Protein AF-A0A920TM00-F1 (afdb_monomer)

Sequence (214 aa):
MALDTSRYILFYPSVDPKIEGFYNYTTKDIPEIDAEVIHTWEFGWKGRLNKKMFGTLDIFKNHFSNFISRPTFISPIVVNNYILESDWDNDGIVNDVVDIADHNLFADQEDYDRSFDLWRDNIVGVTAMDTIKGSAPPIVVGYLNYGVVDVKGLDASITYFINRSLSFDLHYSYLNISDFLNPITNSKDPSMHPKIRVALKFNMNQVINPTPFH

Radius of gyration: 26.72 Å; Cα contacts (8 Å, |Δi|>4): 418; chains: 1; bounding box: 78×46×77 Å

Mean predicted aligned error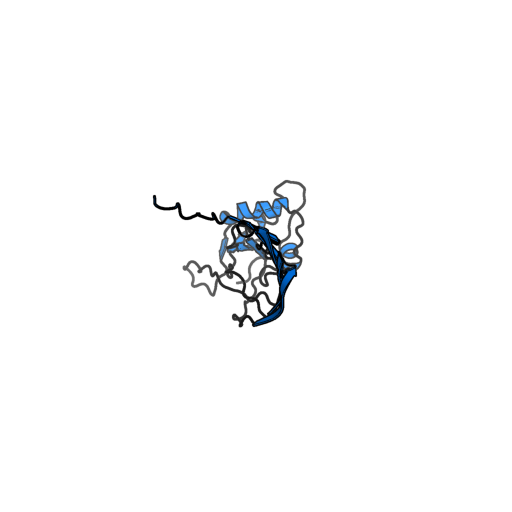: 10.16 Å

pLDDT: mean 83.06, std 12.62, range [44.72, 97.44]

Solvent-accessible surface area (backbone atoms only — not comparable to full-atom values): 12508 Å² total; per-residue (Å²): 132,84,79,59,65,93,53,33,30,31,36,29,56,48,76,48,93,91,46,77,56,46,53,31,72,75,90,75,91,76,77,81,87,66,78,64,43,77,50,76,49,75,51,75,48,75,48,70,80,50,100,48,30,38,36,39,42,38,40,39,40,38,41,29,44,32,35,69,49,69,67,36,52,72,37,33,36,29,25,47,35,67,50,44,52,38,56,77,87,71,85,82,56,51,35,49,61,62,45,34,34,77,64,67,44,71,72,36,63,70,37,51,61,51,21,70,76,46,49,80,87,37,61,77,49,64,66,36,78,92,72,60,91,92,58,86,64,67,82,44,71,42,70,45,62,52,33,67,43,47,40,37,39,39,41,36,36,40,39,40,47,81,48,102,42,32,38,38,37,41,39,42,37,40,46,49,67,56,86,45,46,38,83,88,46,59,40,74,62,78,80,86,66,73,47,65,48,77,49,79,48,77,49,77,54,82,85,81,74,82,77,82,86,128

Foldseek 3Di:
DQDPLVWKWWWWAWPDPVGGTFIARDADDADDQDDKDKDKDKDKDWAAPDPFKTKIKMKMKIKIFQDKDDKTWNKTFMFTCCLQQDDPPPPPWGADRCCCQVPVDGRDPVSNVRSSVPRVVGTPAIPAPDDDPPDRHDTDIDMHRQGIKMKIKMKMKMKGHPDPFKIKIKIKIAIDIDWTADPGRRDTDDDPDDRIDIDIDMGGHDDPDPDDDD

Structure (mmCIF, N/CA/C/O backbone):
data_AF-A0A920TM00-F1
#
_entry.id   AF-A0A920TM00-F1
#
loop_
_atom_site.group_PDB
_atom_site.id
_atom_site.type_symbol
_atom_site.label_atom_id
_atom_site.label_alt_id
_atom_site.label_comp_id
_atom_site.label_asym_id
_atom_site.label_entity_id
_atom_site.label_seq_id
_atom_site.pdbx_PDB_ins_code
_atom_site.Cartn_x
_atom_site.Cartn_y
_atom_site.Cartn_z
_atom_site.occupancy
_atom_site.B_iso_or_equiv
_atom_site.auth_seq_id
_atom_site.auth_comp_id
_atom_site.auth_asym_id
_atom_site.auth_atom_id
_atom_site.pdbx_PDB_model_num
ATOM 1 N N . MET A 1 1 ? 7.141 -6.620 -31.469 1.00 46.44 1 MET A N 1
ATOM 2 C CA . MET A 1 1 ? 8.554 -6.205 -31.628 1.00 46.44 1 MET A CA 1
ATOM 3 C C . MET A 1 1 ? 9.170 -6.245 -30.242 1.00 46.44 1 MET A C 1
ATOM 5 O O . MET A 1 1 ? 8.528 -5.739 -29.334 1.00 46.44 1 MET A O 1
ATOM 9 N N . ALA A 1 2 ? 10.307 -6.918 -30.053 1.00 60.97 2 ALA A N 1
ATOM 10 C CA . ALA A 1 2 ? 10.964 -6.947 -28.746 1.00 60.97 2 ALA A CA 1
ATOM 11 C C . ALA A 1 2 ? 11.465 -5.536 -28.392 1.00 60.97 2 ALA A C 1
ATOM 13 O O . ALA A 1 2 ? 11.968 -4.835 -29.274 1.00 60.97 2 ALA A O 1
ATOM 14 N N . LEU A 1 3 ? 11.271 -5.117 -27.140 1.00 73.12 3 LEU A N 1
ATOM 15 C CA . LEU A 1 3 ? 11.820 -3.868 -26.619 1.00 73.12 3 LEU A CA 1
ATOM 16 C C . LEU A 1 3 ? 13.350 -3.977 -26.591 1.00 73.12 3 LEU A C 1
ATOM 18 O O . LEU A 1 3 ? 13.887 -4.985 -26.140 1.00 73.12 3 LEU A O 1
ATOM 22 N N . ASP A 1 4 ? 14.042 -2.954 -27.085 1.00 80.62 4 ASP A N 1
ATOM 23 C CA . ASP A 1 4 ? 15.498 -2.867 -26.980 1.00 80.62 4 ASP A CA 1
ATOM 24 C C . ASP A 1 4 ? 15.874 -2.331 -25.595 1.00 80.62 4 ASP A C 1
ATOM 26 O O . ASP A 1 4 ? 15.935 -1.118 -25.382 1.00 80.62 4 ASP A O 1
ATOM 30 N N . THR A 1 5 ? 16.097 -3.248 -24.653 1.00 76.88 5 THR A N 1
ATOM 31 C CA . THR A 1 5 ? 16.386 -2.932 -23.247 1.00 76.88 5 THR A CA 1
ATOM 32 C C . THR A 1 5 ? 17.731 -2.240 -23.038 1.00 76.88 5 THR A C 1
ATOM 34 O O . THR A 1 5 ? 17.966 -1.713 -21.963 1.00 76.88 5 THR A O 1
ATOM 37 N N . SER A 1 6 ? 18.594 -2.167 -24.062 1.00 82.38 6 SER A N 1
ATOM 38 C CA . SER A 1 6 ? 19.837 -1.382 -23.999 1.00 82.38 6 SER A CA 1
ATOM 39 C C . SER A 1 6 ? 19.618 0.131 -24.113 1.00 82.38 6 SER A C 1
ATOM 41 O O . SER A 1 6 ? 20.546 0.909 -23.903 1.00 82.38 6 SER A O 1
ATOM 43 N N . ARG A 1 7 ? 18.408 0.551 -24.507 1.00 85.44 7 ARG A N 1
ATOM 44 C CA . ARG A 1 7 ? 18.048 1.961 -24.730 1.00 85.44 7 ARG A CA 1
ATOM 45 C C . ARG A 1 7 ? 16.726 2.363 -24.096 1.00 85.44 7 ARG A C 1
ATOM 47 O O . ARG A 1 7 ? 16.480 3.552 -23.905 1.00 85.44 7 ARG A O 1
ATOM 54 N N . TYR A 1 8 ? 15.841 1.404 -23.843 1.00 90.50 8 TYR A N 1
ATOM 55 C CA . TYR A 1 8 ? 14.476 1.684 -23.432 1.00 90.50 8 TYR A CA 1
ATOM 56 C C . TYR A 1 8 ? 14.030 0.786 -22.290 1.00 90.50 8 TYR A C 1
ATOM 58 O O . TYR A 1 8 ? 14.273 -0.418 -22.298 1.00 90.50 8 TYR A O 1
ATOM 66 N N . ILE A 1 9 ? 13.283 1.379 -21.369 1.00 91.94 9 ILE A N 1
ATOM 67 C CA . ILE A 1 9 ? 12.632 0.700 -20.252 1.00 91.94 9 ILE A CA 1
ATOM 68 C C . ILE A 1 9 ? 11.136 1.017 -20.257 1.00 91.94 9 ILE A C 1
ATOM 70 O O . ILE A 1 9 ? 10.648 1.870 -21.007 1.00 91.94 9 ILE A O 1
ATOM 74 N N . LEU A 1 10 ? 10.393 0.286 -19.440 1.00 90.94 10 LEU A N 1
ATOM 75 C CA . LEU A 1 10 ? 8.955 0.407 -19.275 1.00 90.94 10 LEU A CA 1
ATOM 76 C C . LEU A 1 10 ? 8.661 1.152 -17.981 1.00 90.94 10 LEU A C 1
ATOM 78 O O . LEU A 1 10 ? 9.133 0.766 -16.918 1.00 90.94 10 LEU A O 1
ATOM 82 N N . PHE A 1 11 ? 7.839 2.185 -18.071 1.00 90.56 11 PHE A N 1
ATOM 83 C CA . PHE A 1 11 ? 7.347 2.945 -16.937 1.00 90.56 11 PHE A CA 1
ATOM 84 C C . PHE A 1 11 ? 5.839 2.736 -16.785 1.00 90.56 11 PHE A C 1
ATOM 86 O O . PHE A 1 11 ? 5.061 2.977 -17.711 1.00 90.56 11 PHE A O 1
ATOM 93 N N . TYR A 1 12 ? 5.428 2.286 -15.606 1.00 89.12 12 TYR A N 1
ATOM 94 C CA . TYR A 1 12 ? 4.038 2.160 -15.193 1.00 89.12 12 TYR A CA 1
ATOM 95 C C . TYR A 1 12 ? 3.718 3.332 -14.264 1.00 89.12 12 TYR A C 1
ATOM 97 O O . TYR A 1 12 ? 4.055 3.261 -13.078 1.00 89.12 12 TYR A O 1
ATOM 105 N N . PRO A 1 13 ? 3.097 4.416 -14.764 1.00 88.00 13 PRO A N 1
ATOM 106 C CA . PRO A 1 13 ? 2.666 5.494 -13.889 1.00 88.00 13 PRO A CA 1
ATOM 107 C C . PRO A 1 13 ? 1.645 4.966 -12.882 1.00 88.00 13 PRO A C 1
ATOM 109 O O . PRO A 1 13 ? 0.933 3.991 -13.125 1.00 88.00 13 PRO A O 1
ATOM 112 N N . SER A 1 14 ? 1.565 5.620 -11.734 1.00 84.38 14 SER A N 1
ATOM 113 C CA . SER A 1 14 ? 0.557 5.307 -10.730 1.00 84.38 14 SER A CA 1
ATOM 114 C C . SER A 1 14 ? -0.710 6.137 -10.944 1.00 84.38 14 SER A C 1
ATOM 116 O O . SER A 1 14 ? -0.659 7.283 -11.390 1.00 84.38 14 SER A O 1
ATOM 118 N N . VAL A 1 15 ? -1.869 5.583 -10.578 1.00 80.06 15 VAL A N 1
ATOM 119 C CA . VAL A 1 15 ? -3.099 6.382 -10.400 1.00 80.06 15 VAL A CA 1
ATOM 120 C C . VAL A 1 15 ? -3.219 6.959 -8.984 1.00 80.06 15 VAL A C 1
ATOM 122 O O . VAL A 1 15 ? -4.066 7.815 -8.732 1.00 80.06 15 VAL A O 1
ATOM 125 N N . ASP A 1 16 ? -2.427 6.448 -8.040 1.00 78.31 16 ASP A N 1
ATOM 126 C CA . ASP A 1 16 ? -2.363 6.932 -6.665 1.00 78.31 16 ASP A CA 1
ATOM 127 C C . ASP A 1 16 ? -1.366 8.095 -6.596 1.00 78.31 16 ASP A C 1
ATOM 129 O O . ASP A 1 16 ? -0.189 7.863 -6.857 1.00 78.31 16 ASP A O 1
ATOM 133 N N . PRO A 1 17 ? -1.780 9.315 -6.208 1.00 75.94 17 PRO A N 1
ATOM 134 C CA . PRO A 1 17 ? -0.903 10.485 -6.181 1.00 75.94 17 PRO A CA 1
ATOM 135 C C . PRO A 1 17 ? 0.243 10.394 -5.162 1.00 75.94 17 PRO A C 1
ATOM 137 O O . PRO A 1 17 ? 1.094 11.277 -5.140 1.00 75.94 17 PRO A O 1
ATOM 140 N N . LYS A 1 18 ? 0.253 9.391 -4.274 1.00 76.19 18 LYS A N 1
ATOM 141 C CA . LYS A 1 18 ? 1.348 9.171 -3.316 1.00 76.19 18 LYS A CA 1
ATOM 142 C C . LYS A 1 18 ? 2.484 8.308 -3.857 1.00 76.19 18 LYS A C 1
ATOM 144 O O . LYS A 1 18 ? 3.501 8.177 -3.188 1.00 76.19 18 LYS A O 1
ATOM 149 N N . ILE A 1 19 ? 2.273 7.665 -4.996 1.00 79.25 19 ILE A N 1
ATOM 150 C CA . ILE A 1 19 ? 3.236 6.782 -5.644 1.00 79.25 19 ILE A CA 1
ATOM 151 C C . ILE A 1 19 ? 3.437 7.370 -7.030 1.00 79.25 19 ILE A C 1
ATOM 153 O O . ILE A 1 19 ? 2.454 7.648 -7.701 1.00 79.25 19 ILE A O 1
ATOM 157 N N . GLU A 1 20 ? 4.666 7.572 -7.481 1.00 85.06 20 GLU A N 1
ATOM 158 C CA . GLU A 1 20 ? 4.875 8.193 -8.797 1.00 85.06 20 GLU A CA 1
ATOM 159 C C . GLU A 1 20 ? 4.715 7.173 -9.932 1.00 85.06 20 GLU A C 1
ATOM 161 O O . GLU A 1 20 ? 4.041 7.418 -10.937 1.00 85.06 20 GLU A O 1
ATOM 166 N N . GLY A 1 21 ? 5.237 5.968 -9.724 1.00 87.75 21 GLY A N 1
ATOM 167 C CA . GLY A 1 21 ? 5.111 4.851 -10.643 1.00 87.75 21 GLY A CA 1
ATOM 168 C C . GLY A 1 21 ? 6.165 3.792 -10.366 1.00 87.75 21 GLY A C 1
ATOM 169 O O . GLY A 1 21 ? 6.821 3.806 -9.324 1.00 87.75 21 GLY A O 1
ATOM 170 N N . PHE A 1 22 ? 6.318 2.870 -11.308 1.00 89.38 22 PHE A N 1
ATOM 171 C CA . PHE A 1 22 ? 7.278 1.775 -11.216 1.00 89.38 22 PHE A CA 1
ATOM 172 C C . PHE A 1 22 ? 7.922 1.494 -12.568 1.00 89.38 22 PHE A C 1
ATOM 174 O O . PHE A 1 22 ? 7.287 1.667 -13.611 1.00 89.38 22 PHE A O 1
ATOM 181 N N . TYR A 1 23 ? 9.156 0.997 -12.542 1.00 90.50 23 TYR A N 1
ATOM 182 C CA . TYR A 1 23 ? 9.879 0.594 -13.741 1.00 90.50 23 TYR A CA 1
ATOM 183 C C . TYR A 1 23 ? 9.859 -0.920 -13.945 1.00 90.50 23 TYR A C 1
ATOM 185 O O . TYR A 1 23 ? 9.753 -1.701 -13.003 1.00 90.50 23 TYR A O 1
ATOM 193 N N . ASN A 1 24 ? 9.947 -1.330 -15.204 1.00 89.38 24 ASN A N 1
ATOM 194 C CA . ASN A 1 24 ? 10.173 -2.706 -15.622 1.00 89.38 24 ASN A CA 1
ATOM 195 C C . ASN A 1 24 ? 10.956 -2.698 -16.946 1.00 89.38 24 ASN A C 1
ATOM 197 O O . ASN A 1 24 ? 11.086 -1.666 -17.600 1.00 89.38 24 ASN A O 1
ATOM 201 N N . TYR A 1 25 ? 11.440 -3.850 -17.382 1.00 88.31 25 TYR A N 1
ATOM 202 C CA . TYR A 1 25 ? 12.114 -4.025 -18.669 1.00 88.31 25 TYR A CA 1
ATOM 203 C C . TYR A 1 25 ? 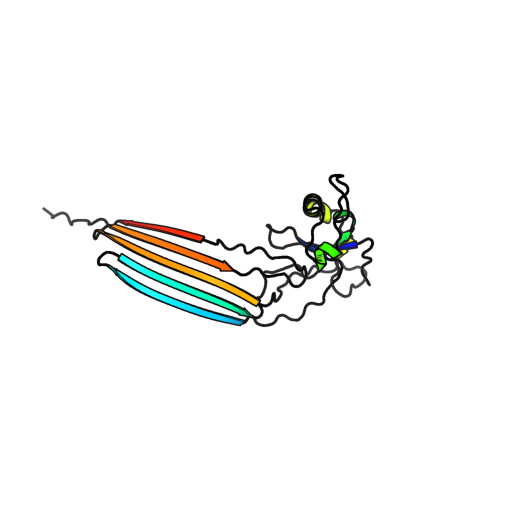11.429 -5.084 -19.548 1.00 88.31 25 TYR A C 1
ATOM 205 O O . TYR A 1 25 ? 11.726 -5.196 -20.738 1.00 88.31 25 TYR A O 1
ATOM 213 N N . THR A 1 26 ? 10.455 -5.820 -18.998 1.00 85.00 26 THR A N 1
ATOM 214 C CA . THR A 1 26 ? 9.627 -6.782 -19.737 1.00 85.00 26 THR A CA 1
ATOM 215 C C . THR A 1 26 ? 8.135 -6.522 -19.551 1.00 85.00 26 THR A C 1
ATOM 217 O O . THR A 1 26 ? 7.682 -5.969 -18.548 1.00 85.00 26 THR A O 1
ATOM 220 N N . THR A 1 27 ? 7.352 -6.918 -20.554 1.00 79.19 27 THR A N 1
ATOM 221 C CA . THR A 1 27 ? 5.889 -6.960 -20.451 1.00 79.19 27 THR A CA 1
ATOM 222 C C . THR A 1 27 ? 5.462 -8.359 -20.023 1.00 79.19 27 THR A C 1
ATOM 224 O O . THR A 1 27 ? 6.053 -9.352 -20.450 1.00 79.19 27 THR A O 1
ATOM 227 N N . LYS A 1 28 ? 4.443 -8.437 -19.167 1.00 75.06 28 LYS A N 1
ATOM 228 C CA . LYS A 1 28 ? 3.818 -9.694 -18.750 1.00 75.06 28 LYS A CA 1
ATOM 229 C C . LYS A 1 28 ? 2.374 -9.694 -19.227 1.00 75.06 28 LYS A C 1
ATOM 231 O O . LYS A 1 28 ? 1.664 -8.714 -19.011 1.00 75.06 28 LYS A O 1
ATOM 236 N N . ASP A 1 29 ? 1.952 -10.792 -19.844 1.00 74.25 29 ASP A N 1
ATOM 237 C CA . ASP A 1 29 ? 0.542 -10.995 -20.156 1.00 74.25 29 ASP A CA 1
ATOM 238 C C . ASP A 1 29 ? -0.240 -11.160 -18.856 1.00 74.25 29 ASP A C 1
ATOM 240 O O . ASP A 1 29 ? 0.135 -11.930 -17.966 1.00 74.25 29 ASP A O 1
ATOM 244 N N . ILE A 1 30 ? -1.323 -10.402 -18.747 1.00 73.50 30 ILE A N 1
ATOM 245 C CA . ILE A 1 30 ? -2.150 -10.367 -17.550 1.00 73.50 30 ILE A CA 1
ATOM 246 C C . ILE A 1 30 ? -3.309 -11.342 -17.753 1.00 73.50 30 ILE A C 1
ATOM 248 O O . ILE A 1 30 ? -3.997 -11.248 -18.775 1.00 73.50 30 ILE A O 1
ATOM 252 N N . PRO A 1 31 ? -3.538 -12.276 -16.815 1.00 77.75 31 PRO A N 1
ATOM 253 C CA . PRO A 1 31 ? -4.679 -13.174 -16.891 1.00 77.75 31 PRO A CA 1
ATOM 254 C C . PRO A 1 31 ? -6.003 -12.411 -16.749 1.00 77.75 31 PRO A C 1
ATOM 256 O O . PRO A 1 31 ? -6.048 -11.266 -16.296 1.00 77.75 31 PRO A O 1
ATOM 259 N N . GLU A 1 32 ? -7.101 -13.065 -17.124 1.00 79.94 32 GLU A N 1
ATOM 260 C CA . GLU A 1 32 ? -8.445 -12.536 -16.887 1.00 79.94 32 GLU A CA 1
ATOM 261 C C . GLU A 1 32 ? -8.704 -12.319 -15.388 1.00 79.94 32 GLU A C 1
ATOM 263 O O . GLU A 1 32 ? -8.139 -13.009 -14.537 1.00 79.94 32 GLU A O 1
ATOM 268 N N . ILE A 1 33 ? -9.573 -11.353 -15.075 1.00 82.75 33 ILE A N 1
ATOM 269 C CA . ILE A 1 33 ? -9.945 -11.053 -13.692 1.00 82.75 33 ILE A CA 1
ATOM 270 C C . ILE A 1 33 ? -10.792 -12.184 -13.133 1.00 82.75 33 ILE A C 1
ATOM 272 O O . ILE A 1 33 ? -11.851 -12.505 -13.673 1.00 82.75 33 ILE A O 1
ATOM 276 N N . ASP A 1 34 ? -10.338 -12.728 -12.014 1.00 85.25 34 ASP A N 1
ATOM 277 C CA . ASP A 1 34 ? -11.063 -13.735 -11.256 1.00 85.25 34 ASP A CA 1
ATOM 278 C C . ASP A 1 34 ? -11.796 -13.102 -10.064 1.00 85.25 34 ASP A C 1
ATOM 280 O O . ASP A 1 34 ? -11.487 -11.987 -9.623 1.00 85.25 34 ASP A O 1
ATOM 284 N N . ALA A 1 35 ? -12.793 -13.813 -9.542 1.00 85.56 35 ALA A N 1
ATOM 285 C CA . ALA A 1 35 ? -13.603 -13.349 -8.429 1.00 85.56 35 ALA A CA 1
ATOM 286 C C . ALA A 1 35 ? -12.787 -13.269 -7.128 1.00 85.56 35 ALA A C 1
ATOM 288 O O . ALA A 1 35 ? -12.111 -14.221 -6.734 1.00 85.56 35 ALA A O 1
ATOM 289 N N . GLU A 1 36 ? -12.914 -12.144 -6.422 1.00 88.44 36 GLU A N 1
ATOM 290 C CA . GLU A 1 36 ? -12.403 -11.997 -5.060 1.00 88.44 36 GLU A CA 1
ATOM 291 C C . GLU A 1 36 ? -13.251 -12.828 -4.085 1.00 88.44 36 GLU A C 1
ATOM 293 O O . GLU A 1 36 ? -14.478 -12.701 -4.037 1.00 88.44 36 GLU A O 1
ATOM 298 N N . VAL A 1 37 ? -12.598 -13.666 -3.280 1.00 88.12 37 VAL A N 1
ATOM 299 C CA . VAL A 1 37 ? -13.240 -14.492 -2.250 1.00 88.12 37 VAL A CA 1
ATOM 300 C C . VAL A 1 37 ? -12.706 -14.104 -0.879 1.00 88.12 37 VAL A C 1
ATOM 302 O O . VAL A 1 37 ? -11.500 -14.080 -0.658 1.00 88.12 37 VAL A O 1
ATOM 305 N N . ILE A 1 38 ? -13.601 -13.849 0.075 1.00 91.50 38 ILE A N 1
ATOM 306 C CA . ILE A 1 38 ? -13.232 -13.394 1.420 1.00 91.50 38 ILE A CA 1
ATOM 307 C C . ILE A 1 38 ? -13.678 -14.423 2.454 1.00 91.50 38 ILE A C 1
ATOM 309 O O . ILE A 1 38 ? -14.855 -14.769 2.540 1.00 91.50 38 ILE A O 1
ATOM 313 N N . HIS A 1 39 ? -12.738 -14.871 3.283 1.00 92.62 39 HIS A N 1
ATOM 314 C CA . HIS A 1 39 ? -13.016 -15.679 4.464 1.00 92.62 39 HIS A CA 1
ATOM 315 C C . HIS A 1 39 ? -12.855 -14.827 5.722 1.00 92.62 39 HIS A C 1
ATOM 317 O O . HIS A 1 39 ? -11.744 -14.428 6.076 1.00 92.62 39 HIS A O 1
ATOM 323 N N . THR A 1 40 ? -13.962 -14.576 6.415 1.00 93.62 40 THR A N 1
ATOM 324 C CA . THR A 1 40 ? -13.998 -13.726 7.609 1.00 93.62 40 THR A CA 1
ATOM 325 C C . THR A 1 40 ? -14.209 -14.546 8.871 1.00 93.62 40 THR A C 1
ATOM 327 O O . THR A 1 40 ? -15.124 -15.362 8.960 1.00 93.62 40 THR A O 1
ATOM 330 N N . TRP A 1 41 ? -13.376 -14.276 9.869 1.00 95.31 41 TRP A N 1
ATOM 331 C CA . TRP A 1 41 ? -13.580 -14.672 11.254 1.00 95.31 41 TRP A CA 1
ATOM 332 C C . TRP A 1 41 ? -13.776 -13.423 12.094 1.00 95.31 41 TRP A C 1
ATOM 334 O O . TRP A 1 41 ? -12.922 -12.540 12.085 1.00 95.31 41 TRP A O 1
ATOM 344 N N . GLU A 1 42 ? -14.865 -13.373 12.849 1.00 94.69 42 GLU A N 1
ATOM 345 C CA . GLU A 1 42 ? -15.160 -12.277 13.764 1.00 94.69 42 GLU A CA 1
ATOM 346 C C . GLU A 1 42 ? -15.608 -12.835 15.111 1.00 94.69 42 GLU A C 1
ATOM 348 O O . GLU A 1 42 ? -16.370 -13.801 15.191 1.00 94.69 42 GLU A O 1
ATOM 353 N N . PHE A 1 43 ? -15.110 -12.222 16.177 1.00 96.44 43 PHE A N 1
ATOM 354 C CA . PHE A 1 43 ? -15.534 -12.490 17.536 1.00 96.44 43 PHE A CA 1
ATOM 355 C C . PHE A 1 43 ? -15.894 -11.176 18.218 1.00 96.44 43 PHE A C 1
ATOM 357 O O . PHE A 1 43 ? -15.037 -10.307 18.376 1.00 96.44 43 PHE A O 1
ATOM 364 N N . GLY A 1 44 ? -17.150 -11.074 18.647 1.00 96.62 44 GLY A N 1
ATOM 365 C CA . GLY A 1 44 ? -17.696 -9.888 19.289 1.00 96.62 44 GLY A CA 1
ATOM 366 C C . GLY A 1 44 ? -18.159 -10.147 20.716 1.00 96.62 44 GLY A C 1
ATOM 367 O O . GLY A 1 44 ? -18.783 -11.166 21.026 1.00 96.62 44 GLY A O 1
ATOM 368 N N . TRP A 1 45 ? -17.892 -9.188 21.595 1.00 96.69 45 TRP A N 1
ATOM 369 C CA . TRP A 1 45 ? -18.434 -9.113 22.942 1.00 96.69 45 TRP A CA 1
ATOM 370 C C . TRP A 1 45 ? -19.127 -7.773 23.156 1.00 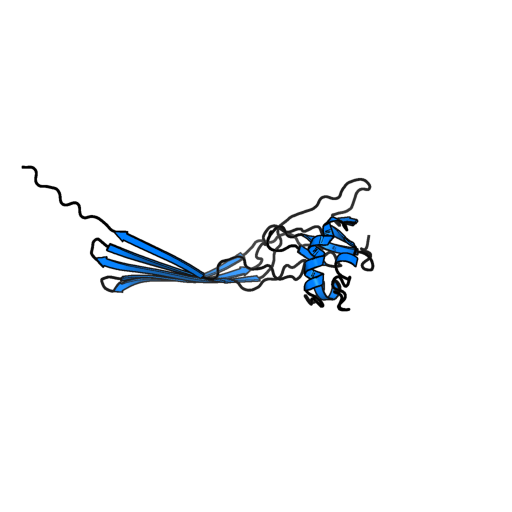96.69 45 TRP A C 1
ATOM 372 O O . TRP A 1 45 ? -18.614 -6.714 22.804 1.00 96.69 45 TRP A O 1
ATOM 382 N N . LYS A 1 46 ? -20.287 -7.811 23.812 1.00 97.44 46 LYS A N 1
ATOM 383 C CA . LYS A 1 46 ? -21.054 -6.623 24.178 1.00 97.44 46 LYS A CA 1
ATOM 384 C C . LYS A 1 46 ? -21.680 -6.813 25.546 1.00 97.44 46 LYS A C 1
ATOM 386 O O . LYS A 1 46 ? -22.388 -7.793 25.780 1.00 97.44 46 LYS A O 1
ATOM 391 N N . GLY A 1 47 ? -21.483 -5.853 26.443 1.00 95.31 47 GLY A N 1
ATOM 392 C CA . GLY A 1 47 ? -22.049 -5.976 27.775 1.00 95.31 47 GLY A CA 1
ATOM 393 C C . GLY A 1 47 ? -21.795 -4.807 28.709 1.00 95.31 47 GLY A C 1
ATOM 394 O O . GLY A 1 47 ? -21.058 -3.862 28.433 1.00 95.31 47 GLY A O 1
ATOM 395 N N . ARG A 1 48 ? -22.438 -4.894 29.875 1.00 95.00 48 ARG A N 1
ATOM 396 C CA . ARG A 1 48 ? -22.157 -3.997 30.995 1.00 95.00 48 ARG A CA 1
ATOM 397 C C . ARG A 1 48 ? -20.874 -4.449 31.676 1.00 95.00 48 ARG A C 1
ATOM 399 O O . ARG A 1 48 ? -20.807 -5.572 32.162 1.00 95.00 48 ARG A O 1
ATOM 406 N N . LEU A 1 49 ? -19.905 -3.547 31.764 1.00 91.19 49 LEU A N 1
ATOM 407 C CA . LEU A 1 49 ? -18.682 -3.749 32.543 1.00 91.19 49 LEU A CA 1
ATOM 408 C C . LEU A 1 49 ? -18.952 -3.500 34.034 1.00 91.19 49 LEU A C 1
ATOM 410 O O . LEU A 1 49 ? -18.407 -4.179 34.897 1.00 91.19 49 LEU A O 1
ATOM 414 N N . ASN A 1 50 ? -19.823 -2.530 34.347 1.00 91.75 50 ASN A N 1
ATOM 415 C CA . ASN A 1 50 ? -20.330 -2.277 35.697 1.00 91.75 50 ASN A CA 1
ATOM 416 C C . ASN A 1 50 ? -21.656 -1.481 35.658 1.00 91.75 50 ASN A C 1
ATOM 418 O O . ASN A 1 50 ? -22.300 -1.335 34.616 1.00 91.75 50 ASN A O 1
ATOM 422 N N . LYS A 1 51 ? -22.105 -0.949 36.807 1.00 91.62 51 LYS A N 1
ATOM 423 C CA . LYS A 1 51 ? -23.363 -0.182 36.898 1.00 91.62 51 LYS A CA 1
ATOM 424 C C . LYS A 1 51 ? -23.371 1.085 36.030 1.00 91.62 51 LYS A C 1
ATOM 426 O O . LYS A 1 51 ? -24.450 1.474 35.590 1.00 91.62 51 LYS A O 1
ATOM 431 N N . LYS A 1 52 ? -22.205 1.685 35.786 1.00 92.75 52 LYS A N 1
ATOM 432 C CA . LYS A 1 52 ? -22.002 2.947 35.062 1.00 92.75 52 LYS A CA 1
ATOM 433 C C . LYS A 1 52 ? -21.271 2.777 33.725 1.00 92.75 52 LYS A C 1
ATOM 435 O O . LYS A 1 52 ? -21.047 3.772 33.052 1.00 92.75 52 LYS A O 1
ATOM 440 N N . MET A 1 53 ? -20.897 1.557 33.341 1.00 94.06 53 MET A N 1
ATOM 441 C CA . MET A 1 53 ? -20.086 1.298 32.153 1.00 94.06 53 MET A CA 1
ATOM 442 C C . MET A 1 53 ? -20.695 0.228 31.272 1.00 94.06 53 MET A C 1
ATOM 444 O O . MET A 1 53 ? -21.055 -0.856 31.740 1.00 94.06 53 MET A O 1
ATOM 448 N N . PHE A 1 54 ? -20.733 0.533 29.987 1.00 95.94 54 PHE A N 1
ATOM 449 C CA . PHE A 1 54 ? -21.089 -0.382 28.921 1.00 95.94 54 PHE A CA 1
ATOM 450 C C . PHE A 1 54 ? -19.948 -0.413 27.913 1.00 95.94 54 PHE A C 1
ATOM 452 O O . PHE A 1 54 ? -19.318 0.617 27.692 1.00 95.94 54 PHE A O 1
ATOM 459 N N . GLY A 1 55 ? -19.668 -1.567 27.324 1.00 96.50 55 GLY A N 1
ATOM 460 C CA . GLY A 1 55 ? -18.643 -1.651 26.300 1.00 96.50 55 GLY A CA 1
ATOM 461 C C . GLY A 1 55 ? -18.926 -2.704 25.249 1.00 96.50 55 GLY A C 1
ATOM 462 O O . GLY A 1 55 ? -19.761 -3.597 25.439 1.00 96.50 55 GLY A O 1
ATOM 463 N N . THR A 1 56 ? -18.204 -2.565 24.147 1.00 97.44 56 THR A N 1
ATOM 464 C CA . THR A 1 56 ? -18.107 -3.551 23.077 1.00 97.44 56 THR A CA 1
ATOM 465 C C . THR A 1 56 ? -16.645 -3.817 22.761 1.00 97.44 56 THR A C 1
ATOM 467 O O . THR A 1 56 ? -15.794 -2.946 22.954 1.00 97.44 56 THR A O 1
ATOM 470 N N . LEU A 1 57 ? -16.365 -5.028 22.303 1.00 96.75 57 LEU A N 1
ATOM 471 C CA . LEU A 1 57 ? -15.074 -5.429 21.774 1.00 96.75 57 LEU A CA 1
ATOM 472 C C . LEU A 1 57 ? -15.322 -6.414 20.640 1.00 96.75 57 LEU A C 1
ATOM 474 O O . LEU A 1 57 ? -15.842 -7.496 20.890 1.00 96.75 57 LEU A O 1
ATOM 478 N N . ASP A 1 58 ? -14.891 -6.059 19.444 1.00 97.06 58 ASP A N 1
ATOM 479 C CA . ASP A 1 58 ? -14.991 -6.865 18.240 1.00 97.06 58 ASP A CA 1
ATOM 480 C C . ASP A 1 58 ? -13.578 -7.079 17.689 1.00 97.06 58 ASP A C 1
ATOM 482 O O . ASP A 1 58 ? -12.788 -6.144 17.549 1.00 97.06 58 ASP A O 1
ATOM 486 N N . ILE A 1 59 ? -13.215 -8.329 17.426 1.00 95.44 59 ILE A N 1
ATOM 487 C CA . ILE A 1 59 ? -11.923 -8.708 16.851 1.00 95.44 59 ILE A CA 1
ATOM 488 C C . ILE A 1 59 ? -12.212 -9.478 15.577 1.00 95.44 59 ILE A C 1
ATOM 490 O O . ILE A 1 59 ? -12.978 -10.440 15.600 1.00 95.44 59 ILE A O 1
ATOM 494 N N . PHE A 1 60 ? -11.570 -9.089 14.480 1.00 93.44 60 PHE A N 1
ATOM 495 C CA . PHE A 1 60 ? -11.807 -9.709 13.184 1.00 93.44 60 PHE A CA 1
ATOM 496 C C . PHE A 1 60 ? -10.516 -10.017 12.428 1.00 93.44 60 PHE A C 1
ATOM 498 O O . PHE A 1 60 ? -9.498 -9.327 12.549 1.00 93.44 60 PHE A O 1
ATOM 505 N N . LYS A 1 61 ? -10.577 -11.074 11.619 1.00 92.44 61 LYS A N 1
ATOM 506 C CA . LYS A 1 61 ? -9.580 -11.445 10.620 1.00 92.44 61 LYS A CA 1
ATOM 507 C C . LYS A 1 61 ? -10.297 -11.784 9.316 1.00 92.44 61 LYS A C 1
ATOM 509 O O . LYS A 1 61 ? -11.104 -12.705 9.282 1.00 92.44 61 LYS A O 1
ATOM 514 N N . ASN A 1 62 ? -9.933 -11.092 8.247 1.00 90.75 62 ASN A N 1
ATOM 515 C CA . ASN A 1 62 ? -10.368 -11.361 6.886 1.00 90.75 62 ASN A CA 1
ATOM 516 C C . ASN A 1 62 ? -9.187 -11.909 6.091 1.00 90.75 62 ASN A C 1
ATOM 518 O O . ASN A 1 62 ? -8.104 -11.326 6.110 1.00 90.75 62 ASN A O 1
ATOM 522 N N . HIS A 1 63 ? -9.411 -13.016 5.400 1.00 90.62 63 HIS A N 1
ATOM 523 C CA . HIS A 1 63 ? -8.464 -13.619 4.480 1.00 90.62 63 HIS A CA 1
ATOM 524 C C . HIS A 1 63 ? -9.035 -13.535 3.068 1.00 90.62 63 HIS A C 1
ATOM 526 O O . HIS A 1 63 ? -10.032 -14.190 2.760 1.00 90.62 63 HIS A O 1
ATOM 532 N N . PHE A 1 64 ? -8.420 -12.703 2.238 1.00 88.06 64 PHE A N 1
ATOM 533 C CA . PHE A 1 64 ? -8.800 -12.498 0.850 1.00 88.06 64 PHE A CA 1
ATOM 534 C C . PHE A 1 64 ? -8.031 -13.483 -0.025 1.00 88.06 64 PHE A C 1
ATOM 536 O O . PHE A 1 64 ? -6.806 -13.561 0.046 1.00 88.06 64 PHE A O 1
ATOM 543 N N . SER A 1 65 ? -8.750 -14.220 -0.860 1.00 84.25 65 SER A N 1
ATOM 544 C CA . SER A 1 65 ? -8.220 -15.012 -1.962 1.00 84.25 65 SER A CA 1
ATOM 545 C C . SER A 1 65 ? -8.582 -14.276 -3.254 1.00 84.25 65 SER A C 1
ATOM 547 O O . SER A 1 65 ? -9.758 -14.020 -3.494 1.00 84.25 65 SER A O 1
ATOM 549 N N . ASN A 1 66 ? -7.581 -13.905 -4.057 1.00 83.56 66 ASN A N 1
ATOM 550 C CA . ASN A 1 66 ? -7.718 -13.089 -5.273 1.00 83.56 66 ASN A CA 1
ATOM 551 C C . ASN A 1 66 ? -8.197 -11.644 -5.040 1.00 83.56 66 ASN A C 1
ATOM 553 O O . ASN A 1 66 ? -9.054 -11.154 -5.772 1.00 83.56 66 ASN A O 1
ATOM 557 N N . PHE A 1 67 ? -7.595 -10.946 -4.070 1.00 83.00 67 PHE A N 1
ATOM 558 C CA . PHE A 1 67 ? -7.837 -9.519 -3.822 1.00 83.00 67 PHE A CA 1
ATOM 559 C C . PHE A 1 67 ? -7.716 -8.694 -5.109 1.00 83.00 67 PHE A C 1
ATOM 561 O O . PHE A 1 67 ? -6.685 -8.759 -5.783 1.00 83.00 67 PHE A O 1
ATOM 568 N N . ILE A 1 68 ? -8.752 -7.929 -5.444 1.00 84.75 68 ILE A N 1
ATOM 569 C CA . ILE A 1 68 ? -8.777 -7.063 -6.622 1.00 84.75 68 ILE A CA 1
ATOM 570 C C . ILE A 1 68 ? -8.199 -5.698 -6.240 1.00 84.75 68 ILE A C 1
ATOM 572 O O . ILE A 1 68 ? -8.636 -5.045 -5.293 1.00 84.75 68 ILE A O 1
ATOM 576 N N . SER A 1 69 ? -7.196 -5.259 -6.995 1.00 78.31 69 SER A N 1
ATOM 577 C CA . SER A 1 69 ? -6.477 -4.013 -6.759 1.00 78.31 69 SER A CA 1
ATOM 578 C C . SER A 1 69 ? -7.360 -2.781 -6.947 1.00 78.31 69 SER A C 1
ATOM 580 O O . SER A 1 69 ? -8.468 -2.833 -7.470 1.00 78.31 69 SER A O 1
ATOM 582 N N . ARG A 1 70 ? -6.829 -1.609 -6.598 1.00 77.62 70 ARG A N 1
ATOM 583 C CA . ARG A 1 70 ? -7.330 -0.350 -7.169 1.00 77.62 70 ARG A CA 1
ATOM 584 C C . ARG A 1 70 ? -7.029 -0.316 -8.679 1.00 77.62 70 ARG A C 1
ATOM 586 O O . ARG A 1 70 ? -6.181 -1.094 -9.127 1.00 77.62 70 ARG A O 1
ATOM 593 N N . PRO A 1 71 ? -7.685 0.554 -9.471 1.00 81.19 71 PRO A N 1
ATOM 594 C CA . PRO A 1 71 ? -7.300 0.739 -10.867 1.00 81.19 71 PRO A CA 1
ATOM 595 C C . PRO A 1 71 ? -5.792 0.997 -10.967 1.00 81.19 71 PRO A C 1
ATOM 597 O O . PRO A 1 71 ? -5.240 1.695 -10.127 1.00 81.19 71 PRO A O 1
ATOM 600 N N . THR A 1 72 ? -5.117 0.430 -11.953 1.00 80.88 72 THR A N 1
ATOM 601 C CA . THR A 1 72 ? -3.681 0.608 -12.177 1.00 80.88 72 THR A CA 1
ATOM 602 C C . THR A 1 72 ? -3.392 0.618 -13.670 1.00 80.88 72 THR A C 1
ATOM 604 O O . THR A 1 72 ? -4.194 0.127 -14.473 1.00 80.88 72 THR A O 1
ATOM 607 N N . PHE A 1 73 ? -2.274 1.220 -14.062 1.00 81.44 73 PHE A N 1
ATOM 608 C CA . PHE A 1 73 ? -1.855 1.218 -15.454 1.00 81.44 73 PHE A CA 1
ATOM 609 C C . PHE A 1 73 ? -1.431 -0.194 -15.847 1.00 81.44 73 PHE A C 1
ATOM 611 O O . PHE A 1 73 ? -0.518 -0.774 -15.268 1.00 81.44 73 PHE A O 1
ATOM 618 N N . ILE A 1 74 ? -2.128 -0.744 -16.836 1.00 81.75 74 ILE A N 1
ATOM 619 C CA . ILE A 1 74 ? -1.846 -2.067 -17.398 1.00 81.75 74 ILE A CA 1
ATOM 620 C C . ILE A 1 74 ? -0.866 -1.939 -18.563 1.00 81.75 74 ILE A C 1
ATOM 622 O O . ILE A 1 74 ? 0.010 -2.779 -18.746 1.00 81.75 74 ILE A O 1
ATOM 626 N N . SER A 1 75 ? -1.007 -0.877 -19.356 1.00 83.50 75 SER A N 1
ATOM 627 C CA . SER A 1 75 ? -0.111 -0.597 -20.474 1.00 83.50 75 SER A CA 1
ATOM 628 C C . SER A 1 75 ? 1.039 0.302 -20.021 1.00 83.50 75 SER A C 1
ATOM 630 O O . SER A 1 75 ? 0.769 1.439 -19.623 1.00 83.50 75 SER A O 1
ATOM 632 N N . PRO A 1 76 ? 2.302 -0.147 -20.108 1.00 86.75 76 PRO A N 1
ATOM 633 C CA . PRO A 1 76 ? 3.424 0.710 -19.773 1.00 86.75 76 PRO A CA 1
ATOM 634 C C . PRO A 1 76 ? 3.727 1.726 -20.873 1.00 86.75 76 PRO A C 1
ATOM 636 O O . PRO A 1 76 ? 3.461 1.530 -22.068 1.00 86.75 76 PRO A O 1
ATOM 639 N N . ILE A 1 77 ? 4.363 2.803 -20.436 1.00 89.12 77 ILE A N 1
ATOM 640 C CA . ILE A 1 77 ? 4.969 3.833 -21.265 1.00 89.12 77 ILE A CA 1
ATOM 641 C C . ILE A 1 77 ? 6.417 3.424 -21.531 1.00 89.12 77 ILE A C 1
ATOM 643 O O . ILE A 1 77 ? 7.143 3.053 -20.616 1.00 89.12 77 ILE A O 1
ATOM 647 N N . VAL A 1 78 ? 6.847 3.482 -22.786 1.00 89.00 78 VAL A N 1
ATOM 648 C CA . VAL A 1 78 ? 8.247 3.269 -23.157 1.00 89.00 78 VAL A CA 1
ATOM 649 C C . VAL A 1 78 ? 8.996 4.574 -22.965 1.00 89.00 78 VAL A C 1
ATOM 651 O O . VAL A 1 78 ? 8.636 5.585 -23.574 1.00 89.00 78 VAL A O 1
ATOM 654 N N . VAL A 1 79 ? 10.050 4.536 -22.162 1.00 91.25 79 VAL A N 1
ATOM 655 C CA . VAL A 1 79 ? 10.917 5.681 -21.873 1.00 91.25 79 VAL A CA 1
ATOM 656 C C . VAL A 1 79 ? 12.379 5.311 -22.105 1.00 91.25 79 VAL A C 1
ATOM 658 O O . VAL A 1 79 ? 12.726 4.131 -22.167 1.00 91.25 79 VAL A O 1
ATOM 661 N N . ASN A 1 80 ? 13.240 6.309 -22.289 1.00 92.06 80 ASN A N 1
ATOM 662 C CA . ASN A 1 80 ? 14.681 6.083 -22.419 1.00 92.06 80 ASN A CA 1
ATOM 663 C C . ASN A 1 80 ? 15.277 5.593 -21.084 1.00 92.06 80 ASN A C 1
ATOM 665 O O . ASN A 1 80 ? 14.961 6.174 -20.049 1.00 92.06 80 ASN A O 1
ATOM 669 N N . ASN A 1 81 ? 16.131 4.563 -21.097 1.00 92.44 81 ASN A N 1
ATOM 670 C CA . ASN A 1 81 ? 16.739 4.014 -19.872 1.00 92.44 81 ASN A CA 1
ATOM 671 C C . ASN A 1 81 ? 17.642 5.021 -19.143 1.00 92.44 81 ASN A C 1
ATOM 673 O O . ASN A 1 81 ? 17.755 4.962 -17.923 1.00 92.44 81 ASN A O 1
ATOM 677 N N . TYR A 1 82 ? 18.182 6.003 -19.872 1.00 91.88 82 TYR A N 1
ATOM 678 C CA . TYR A 1 82 ? 18.974 7.109 -19.333 1.00 91.88 82 TYR A CA 1
ATOM 679 C C . TYR A 1 82 ? 18.298 7.843 -18.162 1.00 91.88 82 TYR A C 1
ATOM 681 O O . TYR A 1 82 ? 18.993 8.409 -17.329 1.00 91.88 82 TYR A O 1
ATOM 689 N N . ILE A 1 83 ? 16.966 7.852 -18.050 1.00 92.69 83 ILE A N 1
ATOM 690 C CA . ILE A 1 83 ? 16.317 8.527 -16.913 1.00 92.69 83 ILE A CA 1
ATOM 691 C C . ILE A 1 83 ? 16.538 7.808 -15.577 1.00 92.69 83 ILE A C 1
ATOM 693 O O . ILE A 1 83 ? 16.497 8.466 -14.543 1.00 92.69 83 ILE A O 1
ATOM 697 N N . LEU A 1 84 ? 16.729 6.485 -15.610 1.00 92.94 84 LEU A N 1
ATOM 698 C CA . LEU A 1 84 ? 16.846 5.621 -14.435 1.00 92.94 84 LEU A CA 1
ATOM 699 C C . LEU A 1 84 ? 18.299 5.211 -14.179 1.00 92.94 84 LEU A C 1
ATOM 701 O O . LEU A 1 84 ? 18.732 5.180 -13.037 1.00 92.94 84 LEU A O 1
ATOM 705 N N . GLU A 1 85 ? 19.039 4.900 -15.242 1.00 93.81 85 GLU A N 1
ATOM 706 C CA . GLU A 1 85 ? 20.390 4.319 -15.178 1.00 93.81 85 GLU A CA 1
ATOM 707 C C . GLU A 1 85 ? 21.491 5.385 -15.333 1.00 93.81 85 GLU A C 1
ATOM 709 O O . GLU A 1 85 ? 22.576 5.109 -15.848 1.00 93.81 85 GLU A O 1
ATOM 714 N N . SER A 1 86 ? 21.194 6.626 -14.937 1.00 93.31 86 SER A N 1
ATOM 715 C CA . SER A 1 86 ? 22.158 7.728 -14.911 1.00 93.31 86 SER A CA 1
ATOM 716 C C . SER A 1 86 ? 22.434 8.168 -13.494 1.00 93.31 86 SER A C 1
ATOM 718 O O . SER A 1 86 ? 21.499 8.275 -12.712 1.00 93.31 86 SER A O 1
ATOM 720 N N . ASP A 1 87 ? 23.700 8.494 -13.268 1.00 93.12 87 ASP A N 1
ATOM 721 C CA . ASP A 1 87 ? 24.227 9.118 -12.061 1.00 93.12 87 ASP A CA 1
ATOM 722 C C . ASP A 1 87 ? 23.864 10.617 -12.073 1.00 93.12 87 ASP A C 1
ATOM 724 O O . ASP A 1 87 ? 24.487 11.405 -12.803 1.00 93.12 87 ASP A O 1
ATOM 728 N N . TRP A 1 88 ? 22.787 11.012 -11.385 1.00 93.00 88 TRP A N 1
ATOM 729 C CA . TRP A 1 88 ? 22.308 12.403 -11.406 1.00 93.00 88 TRP A CA 1
ATOM 730 C C . TRP A 1 88 ? 23.001 13.286 -10.373 1.00 93.00 88 TRP A C 1
ATOM 732 O O . TRP A 1 88 ? 23.112 14.502 -10.598 1.00 93.00 88 TRP A O 1
ATOM 742 N N . ASP A 1 89 ? 23.478 12.712 -9.273 1.00 92.44 89 ASP A N 1
ATOM 743 C CA . ASP A 1 89 ? 24.146 13.432 -8.192 1.00 92.44 89 ASP A CA 1
ATOM 744 C C . ASP A 1 89 ? 25.691 13.400 -8.281 1.00 92.44 89 ASP A C 1
ATOM 746 O O . ASP A 1 89 ? 26.364 14.252 -7.690 1.00 92.44 89 ASP A O 1
ATOM 750 N N . ASN A 1 90 ? 26.239 12.585 -9.186 1.00 93.31 90 ASN A N 1
ATOM 751 C CA . ASN A 1 90 ? 27.662 12.357 -9.463 1.00 93.31 90 ASN A CA 1
ATOM 752 C C . ASN A 1 90 ? 28.412 11.627 -8.336 1.00 93.31 90 ASN A C 1
ATOM 754 O O . ASN A 1 90 ? 29.602 11.904 -8.115 1.00 93.31 90 ASN A O 1
ATOM 758 N N . ASP A 1 91 ? 27.751 10.723 -7.614 1.00 93.81 91 ASP A N 1
ATOM 759 C CA . ASP A 1 91 ? 28.366 9.895 -6.573 1.00 93.81 91 ASP A CA 1
ATOM 760 C C . ASP A 1 91 ? 29.017 8.597 -7.113 1.00 93.81 91 ASP A C 1
ATOM 762 O O . ASP A 1 91 ? 29.807 7.945 -6.413 1.00 93.81 91 ASP A O 1
ATOM 766 N N . GLY A 1 92 ? 28.788 8.281 -8.394 1.00 93.12 92 GLY A N 1
ATOM 767 C CA . GLY A 1 92 ? 29.315 7.114 -9.100 1.00 93.12 92 GLY A CA 1
ATOM 768 C C . GLY A 1 92 ? 28.476 5.841 -8.957 1.00 93.12 92 GLY A C 1
ATOM 769 O O . GLY A 1 92 ? 28.933 4.775 -9.394 1.00 93.12 92 GLY A O 1
ATOM 770 N N . ILE A 1 93 ? 27.294 5.920 -8.349 1.00 93.19 93 ILE A N 1
ATOM 771 C CA . ILE A 1 93 ? 26.324 4.836 -8.205 1.00 93.19 93 ILE A CA 1
ATOM 772 C C . ILE A 1 93 ? 25.234 5.026 -9.265 1.00 93.19 93 ILE A C 1
ATOM 774 O O . ILE A 1 93 ? 24.808 6.130 -9.563 1.00 93.19 93 ILE A O 1
ATOM 778 N N . VAL A 1 94 ? 24.805 3.934 -9.898 1.00 93.19 94 VAL A N 1
ATOM 779 C CA . VAL A 1 94 ? 23.705 3.963 -10.871 1.00 93.19 94 VAL A CA 1
ATOM 780 C C . VAL A 1 94 ? 22.738 2.835 -10.586 1.00 93.19 94 VAL A C 1
ATOM 782 O O . VAL A 1 94 ? 23.138 1.741 -10.177 1.00 93.19 94 VAL A O 1
ATOM 785 N N . ASN A 1 95 ? 21.459 3.096 -10.830 1.00 93.06 95 ASN A N 1
ATOM 786 C CA . ASN A 1 95 ? 20.442 2.063 -10.767 1.00 93.06 95 ASN A CA 1
ATOM 787 C C . ASN A 1 95 ? 20.476 1.173 -12.011 1.00 93.06 95 ASN A C 1
ATOM 789 O O . ASN A 1 95 ? 20.870 1.602 -13.093 1.00 93.06 95 ASN A O 1
ATOM 793 N N . ASP A 1 96 ? 20.005 -0.058 -11.844 1.00 93.06 96 ASP A N 1
ATOM 794 C CA . ASP A 1 96 ? 19.807 -1.023 -12.918 1.00 93.06 96 ASP A CA 1
ATOM 795 C C . ASP A 1 96 ? 18.340 -1.467 -12.921 1.00 93.06 96 ASP A C 1
ATOM 797 O O . ASP A 1 96 ? 17.758 -1.802 -11.880 1.00 93.06 96 ASP A O 1
ATOM 801 N N . VAL A 1 97 ? 17.708 -1.436 -14.096 1.00 90.25 97 VAL A N 1
ATOM 802 C CA . VAL A 1 97 ? 16.280 -1.758 -14.209 1.00 90.25 97 VAL A CA 1
ATOM 803 C C . VAL A 1 97 ? 15.970 -3.218 -13.862 1.00 90.25 97 VAL A C 1
ATOM 805 O O . VAL A 1 97 ? 14.863 -3.509 -13.401 1.00 90.25 97 VAL A O 1
ATOM 808 N N . VAL A 1 98 ? 16.911 -4.142 -14.071 1.00 90.94 98 VAL A N 1
ATOM 809 C CA . VAL A 1 98 ? 16.740 -5.569 -13.772 1.00 90.94 98 VAL A CA 1
ATOM 810 C C . VAL A 1 98 ? 16.765 -5.783 -12.263 1.00 90.94 98 VAL A C 1
ATOM 812 O O . VAL A 1 98 ? 15.875 -6.447 -11.732 1.00 90.94 98 VAL A O 1
ATOM 815 N N . ASP A 1 99 ? 17.705 -5.160 -11.553 1.00 90.06 99 ASP A N 1
ATOM 816 C CA . ASP A 1 99 ? 17.779 -5.230 -10.089 1.00 90.06 99 ASP A CA 1
ATOM 817 C C . ASP A 1 99 ? 16.531 -4.649 -9.410 1.00 90.06 99 ASP A C 1
ATOM 819 O O . ASP A 1 99 ? 15.995 -5.238 -8.461 1.00 90.06 99 ASP A O 1
ATOM 823 N N . ILE A 1 100 ? 15.994 -3.552 -9.942 1.00 89.06 100 ILE A N 1
ATOM 824 C CA . ILE A 1 100 ? 14.748 -2.961 -9.447 1.00 89.06 100 ILE A CA 1
ATOM 825 C C . ILE A 1 100 ? 13.552 -3.874 -9.746 1.00 89.06 100 ILE A C 1
ATOM 827 O O . ILE A 1 100 ? 12.777 -4.191 -8.842 1.00 89.06 100 ILE A O 1
ATOM 831 N N . ALA A 1 101 ? 13.384 -4.309 -10.996 1.00 86.94 101 ALA A N 1
ATOM 832 C CA . ALA A 1 101 ? 12.187 -5.035 -11.417 1.00 86.94 101 ALA A CA 1
ATOM 833 C C . ALA A 1 101 ? 12.122 -6.467 -10.858 1.00 86.94 101 ALA A C 1
ATOM 835 O O . ALA A 1 101 ? 11.050 -6.921 -10.440 1.00 86.94 101 ALA A O 1
ATOM 836 N N . ASP A 1 102 ? 13.253 -7.174 -10.822 1.00 87.25 102 ASP A N 1
ATOM 837 C CA . ASP A 1 102 ? 13.294 -8.582 -10.419 1.00 87.25 102 ASP A CA 1
ATOM 838 C C . ASP A 1 102 ? 13.556 -8.750 -8.919 1.00 87.25 102 ASP A C 1
ATOM 840 O O . ASP A 1 102 ? 13.006 -9.666 -8.299 1.00 87.25 102 ASP A O 1
ATOM 844 N N . HIS A 1 103 ? 14.342 -7.855 -8.312 1.00 85.06 103 HIS A N 1
ATOM 845 C CA . HIS A 1 103 ? 14.791 -7.996 -6.923 1.00 85.06 103 HIS A CA 1
ATOM 846 C C . HIS A 1 103 ? 14.320 -6.875 -5.988 1.00 85.06 103 HIS A C 1
ATOM 848 O O . HIS A 1 103 ? 14.507 -6.999 -4.775 1.00 85.06 103 HIS A O 1
ATOM 854 N N . ASN A 1 104 ? 13.681 -5.816 -6.503 1.00 84.75 104 ASN A N 1
ATOM 855 C CA . ASN A 1 104 ? 13.304 -4.625 -5.732 1.00 84.75 104 ASN A CA 1
ATOM 856 C C . ASN A 1 104 ? 14.508 -4.062 -4.943 1.00 84.75 104 ASN A C 1
ATOM 858 O O . ASN A 1 104 ? 14.394 -3.718 -3.760 1.00 84.75 104 ASN A O 1
ATOM 862 N N . LEU A 1 105 ? 15.674 -4.043 -5.599 1.00 86.56 105 LEU A N 1
ATOM 863 C CA . LEU A 1 105 ? 16.927 -3.492 -5.093 1.00 86.56 105 LEU A CA 1
ATOM 864 C C . LEU A 1 105 ? 17.189 -2.147 -5.773 1.00 86.56 105 LEU A C 1
ATOM 866 O O . LEU A 1 105 ? 17.279 -2.077 -6.994 1.00 86.56 105 LEU A O 1
ATOM 870 N N . PHE A 1 106 ? 17.312 -1.096 -4.967 1.00 90.12 106 PHE A N 1
ATOM 871 C CA . PHE A 1 106 ? 17.639 0.257 -5.415 1.00 90.12 106 PHE A CA 1
ATOM 872 C C . PHE A 1 106 ? 19.088 0.527 -5.017 1.00 90.12 106 PHE A C 1
ATOM 874 O O . PHE A 1 106 ? 19.409 0.480 -3.826 1.00 90.12 106 PHE A O 1
ATOM 881 N N . ALA A 1 107 ? 19.962 0.711 -6.007 1.00 91.88 107 ALA A N 1
ATOM 882 C CA . ALA A 1 107 ? 21.380 0.963 -5.768 1.00 91.88 107 ALA A CA 1
ATOM 883 C C . ALA A 1 107 ? 21.586 2.385 -5.240 1.00 91.88 107 ALA A C 1
ATOM 885 O O . ALA A 1 107 ? 22.314 2.566 -4.265 1.00 91.88 107 ALA A O 1
ATOM 886 N N . ASP A 1 108 ? 20.863 3.341 -5.825 1.00 93.19 108 ASP A N 1
ATOM 887 C CA . ASP A 1 108 ? 20.741 4.701 -5.323 1.00 93.19 108 ASP A CA 1
ATOM 888 C C . ASP A 1 108 ? 19.273 5.164 -5.334 1.00 93.19 108 ASP A C 1
ATOM 890 O O . ASP A 1 108 ? 18.594 5.186 -6.363 1.00 93.19 108 ASP A O 1
ATOM 894 N N . GLN A 1 109 ? 18.767 5.519 -4.154 1.00 92.25 109 GLN A N 1
ATOM 895 C CA . GLN A 1 109 ? 17.394 5.987 -3.985 1.00 92.25 109 GLN A CA 1
ATOM 896 C C . GLN A 1 109 ? 17.219 7.432 -4.469 1.00 92.25 109 GLN A C 1
ATOM 898 O O . GLN A 1 109 ? 16.126 7.779 -4.914 1.00 92.25 109 GLN A O 1
ATOM 903 N N . GLU A 1 110 ? 18.258 8.267 -4.386 1.00 92.88 110 GLU A N 1
ATOM 904 C CA . GLU A 1 110 ? 18.169 9.690 -4.725 1.00 92.88 110 GLU A CA 1
ATOM 905 C C . GLU A 1 110 ? 17.977 9.864 -6.239 1.00 92.88 110 GLU A C 1
ATOM 907 O O . GLU A 1 110 ? 17.024 10.525 -6.673 1.00 92.88 110 GLU A O 1
ATOM 912 N N . ASP A 1 111 ? 18.766 9.151 -7.045 1.00 93.06 111 ASP A N 1
ATOM 913 C CA . ASP A 1 111 ? 18.602 9.087 -8.497 1.00 93.06 111 ASP A CA 1
ATOM 914 C C . ASP A 1 111 ? 17.310 8.388 -8.927 1.00 93.06 111 ASP A C 1
ATOM 916 O O . ASP A 1 111 ? 16.647 8.809 -9.886 1.00 93.06 111 ASP A O 1
ATOM 920 N N . TYR A 1 112 ? 16.904 7.338 -8.205 1.00 92.50 112 TYR A N 1
ATOM 921 C CA . TYR A 1 112 ? 15.641 6.652 -8.469 1.00 92.50 112 TYR A CA 1
ATOM 922 C C . TYR A 1 112 ? 14.454 7.606 -8.313 1.00 92.50 112 TYR A C 1
ATOM 924 O O . TYR A 1 112 ? 13.615 7.698 -9.213 1.00 92.50 112 TYR A O 1
ATOM 932 N N . ASP A 1 113 ? 14.401 8.353 -7.211 1.00 92.50 113 ASP A N 1
ATOM 933 C CA . ASP A 1 113 ? 13.344 9.330 -6.959 1.00 92.50 113 ASP A CA 1
ATOM 934 C C . ASP A 1 113 ? 13.393 10.459 -8.000 1.00 92.50 113 ASP A C 1
ATOM 936 O O . ASP A 1 113 ? 12.357 10.882 -8.523 1.00 92.50 113 ASP A O 1
ATOM 940 N N . ARG A 1 114 ? 14.598 10.894 -8.392 1.00 91.44 114 ARG A N 1
ATOM 941 C CA . ARG A 1 114 ? 14.787 11.918 -9.425 1.00 91.44 114 ARG A CA 1
ATOM 942 C C . ARG A 1 114 ? 14.274 11.488 -10.799 1.00 91.44 114 ARG A C 1
ATOM 944 O O . ARG A 1 114 ? 13.765 12.327 -11.549 1.00 91.44 114 ARG A O 1
ATOM 951 N N . SER A 1 115 ? 14.373 10.204 -11.137 1.00 92.25 115 SER A N 1
ATOM 952 C CA . SER A 1 115 ? 13.918 9.672 -12.427 1.00 92.25 115 SER A CA 1
ATOM 953 C C . SER A 1 115 ? 12.436 9.977 -12.710 1.00 92.25 115 SER A C 1
ATOM 955 O O . SER A 1 115 ? 12.048 10.195 -13.866 1.00 92.25 115 SER A O 1
ATOM 957 N N . PHE A 1 116 ? 11.603 10.075 -11.665 1.00 91.50 116 PHE A N 1
ATOM 958 C CA . PHE A 1 116 ? 10.172 10.346 -11.804 1.00 91.50 116 PHE A CA 1
ATOM 959 C C . PHE A 1 116 ? 9.848 11.788 -12.224 1.00 91.50 116 PHE A C 1
ATOM 961 O O . PHE A 1 116 ? 8.799 12.053 -12.817 1.00 91.50 116 PHE A O 1
ATOM 968 N N . ASP A 1 117 ? 10.775 12.724 -12.043 1.00 91.44 117 ASP A N 1
ATOM 969 C CA . ASP A 1 117 ? 10.614 14.070 -12.587 1.00 91.44 117 ASP A CA 1
ATOM 970 C C . ASP A 1 117 ? 10.850 14.112 -14.106 1.00 91.44 117 ASP A C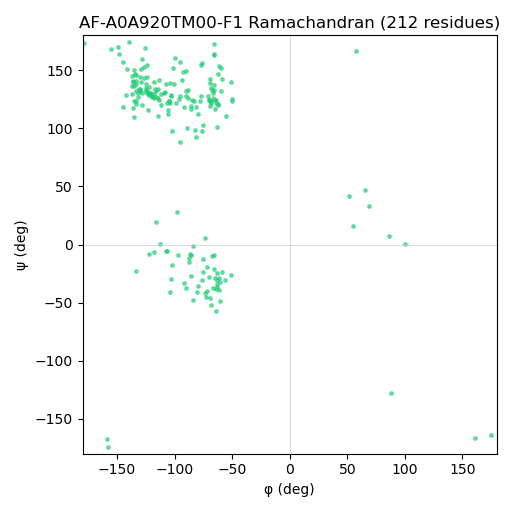 1
ATOM 972 O O . ASP A 1 117 ? 10.341 15.003 -14.793 1.00 91.44 117 ASP A O 1
ATOM 976 N N . LEU A 1 118 ? 11.606 13.145 -14.639 1.00 89.62 118 LEU A N 1
ATOM 977 C CA . LEU A 1 118 ? 12.200 13.186 -15.977 1.00 89.62 118 LEU A CA 1
ATOM 978 C C . LEU A 1 118 ? 11.456 12.347 -17.022 1.00 89.62 118 LEU A C 1
ATOM 980 O O . LEU A 1 118 ? 11.638 12.565 -18.224 1.00 89.62 118 LEU A O 1
ATOM 984 N N . TRP A 1 119 ? 10.609 11.399 -16.607 1.00 86.62 119 TRP A N 1
ATOM 985 C CA . TRP A 1 119 ? 9.979 10.453 -17.539 1.00 86.62 119 TRP A CA 1
ATOM 986 C C . TRP A 1 119 ? 9.111 11.135 -18.605 1.00 86.62 119 TRP A C 1
ATOM 988 O O . TRP A 1 119 ? 9.053 10.657 -19.737 1.00 86.62 119 TRP A O 1
ATOM 998 N N . ARG A 1 120 ? 8.469 12.268 -18.279 1.00 87.50 120 ARG A N 1
ATOM 999 C CA . ARG A 1 120 ? 7.541 12.983 -19.180 1.00 87.50 120 ARG A CA 1
ATOM 1000 C C . ARG A 1 120 ? 8.213 13.514 -20.442 1.00 87.50 120 ARG A C 1
ATOM 1002 O O . ARG A 1 120 ? 7.608 13.467 -21.510 1.00 87.50 120 ARG A O 1
ATOM 1009 N N . ASP A 1 121 ? 9.456 13.966 -20.325 1.00 86.88 121 ASP A N 1
ATOM 1010 C CA . ASP A 1 121 ? 10.219 14.525 -21.446 1.00 86.88 121 ASP A CA 1
ATOM 1011 C C . ASP A 1 121 ? 10.953 13.436 -22.249 1.00 86.88 121 ASP A C 1
ATOM 1013 O O . ASP A 1 121 ? 11.483 13.698 -23.327 1.00 86.88 121 ASP A O 1
ATOM 1017 N N . ASN A 1 122 ? 10.951 12.198 -21.746 1.00 87.25 122 ASN A N 1
ATOM 1018 C CA . ASN A 1 122 ? 11.690 11.061 -22.297 1.00 87.25 122 ASN A CA 1
ATOM 1019 C C . ASN A 1 122 ? 10.772 9.936 -22.799 1.00 87.25 122 ASN A C 1
ATOM 1021 O O . ASN A 1 122 ? 11.215 8.796 -22.958 1.00 87.25 122 ASN A O 1
ATOM 1025 N N . ILE A 1 123 ? 9.499 10.246 -23.063 1.00 85.56 123 ILE A N 1
ATOM 1026 C CA . ILE A 1 123 ? 8.532 9.296 -23.620 1.00 85.56 123 ILE A CA 1
ATOM 1027 C C . ILE A 1 123 ? 8.884 8.994 -25.076 1.00 85.56 123 ILE A C 1
ATOM 1029 O O . ILE A 1 123 ? 8.934 9.876 -25.931 1.00 85.56 123 ILE A O 1
ATOM 1033 N N . VAL A 1 124 ? 9.061 7.711 -25.367 1.00 84.06 124 VAL A N 1
ATOM 1034 C CA . VAL A 1 124 ? 9.359 7.187 -26.706 1.00 84.06 124 VAL A CA 1
ATOM 1035 C C . VAL A 1 124 ? 8.116 6.552 -27.327 1.00 84.06 124 VAL A C 1
ATOM 1037 O O . VAL A 1 124 ? 7.943 6.566 -28.546 1.00 84.06 124 VAL A O 1
ATOM 1040 N N . GLY A 1 125 ? 7.219 6.014 -26.500 1.00 77.75 125 GLY A N 1
ATOM 1041 C CA . GLY A 1 125 ? 5.971 5.421 -26.960 1.00 77.75 125 GLY A CA 1
ATOM 1042 C C . GLY A 1 125 ? 5.190 4.759 -25.835 1.00 77.75 125 GLY A C 1
ATOM 1043 O O . GLY A 1 125 ? 5.453 4.983 -24.660 1.00 77.75 125 GLY A O 1
ATOM 1044 N N . VAL A 1 126 ? 4.232 3.916 -26.202 1.00 74.50 126 VAL A N 1
ATOM 1045 C CA . VAL A 1 126 ? 3.485 3.059 -25.274 1.00 74.50 126 VAL A CA 1
ATOM 1046 C C . VAL A 1 126 ? 3.439 1.654 -25.864 1.00 74.50 126 VAL A C 1
ATOM 1048 O O . VAL A 1 126 ? 3.293 1.501 -27.081 1.00 74.50 126 VAL A O 1
ATOM 1051 N N . THR A 1 127 ? 3.577 0.620 -25.036 1.00 68.19 127 THR A N 1
ATOM 1052 C CA . THR A 1 127 ? 3.388 -0.759 -25.503 1.00 68.19 127 THR A CA 1
ATOM 1053 C C . THR A 1 127 ? 1.953 -1.167 -25.195 1.00 68.19 127 THR A C 1
ATOM 1055 O O . THR A 1 127 ? 1.655 -1.680 -24.118 1.00 68.19 127 THR A O 1
ATOM 1058 N N . ALA A 1 128 ? 1.033 -0.889 -26.116 1.00 58.50 128 ALA A N 1
ATOM 1059 C CA . ALA A 1 128 ? -0.361 -1.285 -25.960 1.00 58.50 128 ALA A CA 1
ATOM 1060 C C . ALA A 1 128 ? -0.891 -1.873 -27.268 1.00 58.50 128 ALA A C 1
ATOM 1062 O O . ALA A 1 128 ? -1.092 -1.143 -28.235 1.00 58.50 128 ALA A O 1
ATOM 1063 N N . MET A 1 129 ? -1.131 -3.189 -27.252 1.00 52.62 129 MET A N 1
ATOM 1064 C CA . MET A 1 129 ? -1.776 -3.971 -28.315 1.00 52.62 129 MET A CA 1
ATOM 1065 C C . MET A 1 129 ? -1.103 -3.902 -29.699 1.00 52.62 129 MET A C 1
ATOM 1067 O O . MET A 1 129 ? -0.195 -3.117 -29.965 1.00 52.62 129 MET A O 1
ATOM 1071 N N . ASP A 1 130 ? -1.517 -4.811 -30.580 1.00 44.72 130 ASP A N 1
ATOM 1072 C CA . ASP A 1 130 ? -1.084 -4.854 -31.974 1.00 44.72 130 ASP A CA 1
ATOM 1073 C C . ASP A 1 130 ? -1.371 -3.496 -32.639 1.00 44.72 130 ASP A C 1
ATOM 1075 O O . ASP A 1 130 ? -2.520 -3.068 -32.777 1.00 44.72 130 ASP A O 1
ATOM 1079 N N . THR A 1 131 ? -0.313 -2.750 -32.949 1.00 50.09 131 THR A N 1
ATOM 1080 C CA . THR A 1 131 ? -0.428 -1.354 -33.371 1.00 50.09 131 THR A CA 1
ATOM 1081 C C . THR A 1 131 ? -0.685 -1.290 -34.868 1.00 50.09 131 THR A C 1
ATOM 1083 O O . THR A 1 131 ? 0.160 -1.642 -35.691 1.00 50.09 131 THR A O 1
ATOM 1086 N N . ILE A 1 132 ? -1.845 -0.758 -35.252 1.00 55.09 132 ILE A N 1
ATOM 1087 C CA . ILE A 1 132 ? -2.074 -0.320 -36.630 1.00 55.09 132 ILE A CA 1
ATOM 1088 C C . ILE A 1 132 ? -1.177 0.902 -36.866 1.00 55.09 132 ILE A C 1
ATOM 1090 O O . ILE A 1 132 ? -1.283 1.907 -36.157 1.00 55.09 132 ILE A O 1
ATOM 1094 N N . LYS A 1 133 ? -0.282 0.828 -37.862 1.00 48.81 133 LYS A N 1
ATOM 1095 C CA . LYS A 1 133 ? 0.592 1.951 -38.237 1.00 48.81 133 LYS A CA 1
ATOM 1096 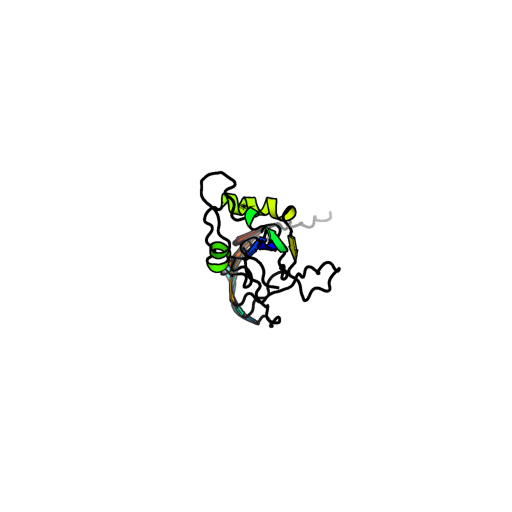C C . LYS A 1 133 ? -0.230 3.232 -38.424 1.00 48.81 133 LYS A C 1
ATOM 1098 O O . LYS A 1 133 ? -1.121 3.272 -39.266 1.00 48.81 133 LYS A O 1
ATOM 1103 N N . GLY A 1 134 ? 0.127 4.281 -37.683 1.00 55.72 134 GLY A N 1
ATOM 1104 C CA . GLY A 1 134 ? -0.472 5.615 -37.800 1.00 55.72 134 GLY A CA 1
ATOM 1105 C C . GLY A 1 134 ? -1.534 5.962 -36.753 1.00 55.72 134 GLY A C 1
ATOM 1106 O O . GLY A 1 134 ? -2.039 7.080 -36.787 1.00 55.72 134 GLY A O 1
ATOM 1107 N N . SER A 1 135 ? -1.848 5.061 -35.815 1.00 55.75 135 SER A N 1
ATOM 1108 C CA . SER A 1 135 ? -2.734 5.359 -34.682 1.00 55.75 135 SER A CA 1
ATOM 1109 C C . SER A 1 135 ? -1.944 5.457 -33.377 1.00 55.75 135 SER A C 1
ATOM 1111 O O . SER A 1 135 ? -1.065 4.635 -33.121 1.00 55.75 135 SER A O 1
ATOM 1113 N N . ALA A 1 136 ? -2.267 6.448 -32.541 1.00 58.97 136 ALA A N 1
ATOM 1114 C CA . ALA A 1 136 ? -1.763 6.496 -31.171 1.00 58.97 136 ALA A CA 1
ATOM 1115 C C . ALA A 1 136 ? -2.326 5.281 -30.406 1.00 58.97 136 ALA A C 1
ATOM 1117 O O . ALA A 1 136 ? -3.549 5.095 -30.420 1.00 58.97 136 ALA A O 1
ATOM 1118 N N . PRO A 1 137 ? -1.489 4.431 -29.788 1.00 66.00 137 PRO A N 1
ATOM 1119 C CA . PRO A 1 137 ? -1.996 3.282 -29.055 1.00 66.00 137 PRO A CA 1
ATOM 1120 C C . PRO A 1 137 ? -2.716 3.769 -27.786 1.00 66.00 137 PRO A C 1
ATOM 1122 O O . PRO A 1 137 ? -2.245 4.715 -27.147 1.00 66.00 137 PRO A O 1
ATOM 1125 N N . PRO A 1 138 ? -3.864 3.176 -27.415 1.00 68.69 138 PRO A N 1
ATOM 1126 C CA . PRO A 1 138 ? -4.589 3.586 -26.221 1.00 68.69 138 PRO A CA 1
ATOM 1127 C C . PRO A 1 138 ? -3.811 3.196 -24.960 1.00 68.69 138 PRO A C 1
ATOM 1129 O O . PRO A 1 138 ? -3.237 2.113 -24.886 1.00 68.69 138 PRO A O 1
ATOM 1132 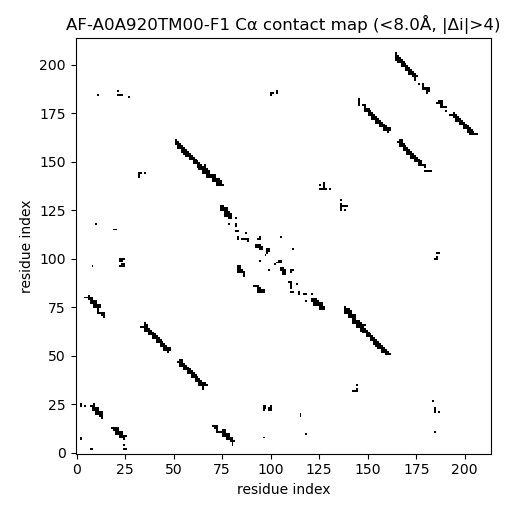N N . ILE A 1 139 ? -3.838 4.055 -23.942 1.00 76.19 139 ILE A N 1
ATOM 1133 C CA . ILE A 1 139 ? -3.362 3.700 -22.602 1.00 76.19 139 ILE A CA 1
ATOM 1134 C C . ILE A 1 139 ? -4.510 3.013 -21.863 1.00 76.19 139 ILE A C 1
ATOM 1136 O O . ILE A 1 139 ? -5.599 3.580 -21.749 1.00 76.19 139 ILE A O 1
ATOM 1140 N N . VAL A 1 140 ? -4.271 1.799 -21.368 1.00 79.50 140 VAL A N 1
ATOM 1141 C CA . VAL A 1 140 ? -5.275 1.013 -20.645 1.00 79.50 140 VAL A CA 1
ATOM 1142 C C . VAL A 1 140 ? -5.008 1.068 -19.143 1.00 79.50 140 VAL A C 1
ATOM 1144 O O . VAL A 1 140 ? -3.908 0.764 -18.676 1.00 79.50 140 VAL A O 1
ATOM 1147 N N . VAL A 1 141 ? -6.049 1.424 -18.392 1.00 83.00 141 VAL A N 1
ATOM 1148 C CA . VAL A 1 141 ? -6.100 1.359 -16.927 1.00 83.00 141 VAL A CA 1
ATOM 1149 C C . VAL A 1 141 ? -7.143 0.316 -16.547 1.00 83.00 141 VAL A C 1
ATOM 1151 O O . VAL A 1 141 ? -8.244 0.316 -17.101 1.00 83.00 141 VAL A O 1
ATOM 1154 N N . GLY A 1 142 ? -6.816 -0.570 -15.612 1.00 83.12 142 GLY A N 1
ATOM 1155 C CA . GLY A 1 142 ? -7.725 -1.632 -15.192 1.00 83.12 142 GLY A CA 1
ATOM 1156 C C . GLY A 1 142 ? -7.408 -2.181 -13.811 1.00 83.12 142 GLY A C 1
ATOM 1157 O O . GLY A 1 142 ? -6.568 -1.651 -13.092 1.00 83.12 142 GLY A O 1
ATOM 1158 N N . TYR A 1 143 ? -8.132 -3.222 -13.433 1.00 83.50 143 TYR A N 1
ATOM 1159 C CA . TYR A 1 143 ? -7.978 -3.908 -12.155 1.00 83.50 143 TYR A CA 1
ATOM 1160 C C . TYR A 1 143 ? -7.062 -5.121 -12.313 1.00 83.50 143 TYR A C 1
ATOM 1162 O O . TYR A 1 143 ? -6.940 -5.633 -13.421 1.00 83.50 143 TYR A O 1
ATOM 1170 N N . LEU A 1 144 ? -6.444 -5.585 -11.225 1.00 83.56 144 LEU A N 1
ATOM 1171 C CA . LEU A 1 144 ? -5.613 -6.791 -11.194 1.00 83.56 144 LEU A CA 1
ATOM 1172 C C . LEU A 1 144 ? -5.919 -7.614 -9.949 1.00 83.56 144 LEU A C 1
ATOM 1174 O O . LEU A 1 144 ? -6.139 -7.051 -8.879 1.00 83.56 144 LEU A O 1
ATOM 1178 N N . ASN A 1 145 ? -5.856 -8.940 -10.050 1.00 85.31 145 ASN A N 1
ATOM 1179 C CA . ASN A 1 145 ? -5.855 -9.790 -8.864 1.00 85.31 145 ASN A CA 1
ATOM 1180 C C . ASN A 1 145 ? -4.438 -9.818 -8.259 1.00 85.31 145 ASN A C 1
ATOM 1182 O O . ASN A 1 145 ? -3.509 -10.358 -8.852 1.00 85.31 145 ASN A O 1
ATOM 1186 N N . TYR A 1 146 ? -4.271 -9.243 -7.068 1.00 75.56 146 TYR A N 1
ATOM 1187 C CA . TYR A 1 146 ? -3.008 -9.205 -6.311 1.00 75.56 146 TYR A CA 1
ATOM 1188 C C . TYR A 1 146 ? -2.772 -10.472 -5.468 1.00 75.56 146 TYR A C 1
ATOM 1190 O O . TYR A 1 146 ? -1.741 -10.612 -4.813 1.00 75.56 146 TYR A O 1
ATOM 1198 N N . GLY A 1 147 ? -3.714 -11.419 -5.485 1.00 79.44 147 GLY A N 1
ATOM 1199 C CA . GLY A 1 147 ? -3.588 -12.694 -4.787 1.00 79.44 147 GLY A CA 1
ATOM 1200 C C . GLY A 1 147 ? -4.082 -12.629 -3.343 1.00 79.44 147 GLY A C 1
ATOM 1201 O O . GLY A 1 147 ? -5.236 -12.276 -3.101 1.00 79.44 147 GLY A O 1
ATOM 1202 N N . VAL A 1 148 ? -3.251 -13.058 -2.391 1.00 82.38 148 VAL A N 1
ATOM 1203 C CA . VAL A 1 148 ? -3.665 -13.282 -0.997 1.00 82.38 148 VAL A CA 1
ATOM 1204 C C . VAL A 1 148 ? -3.349 -12.077 -0.119 1.00 82.38 148 VAL A C 1
ATOM 1206 O O . VAL A 1 148 ? -2.194 -11.669 -0.017 1.00 82.38 148 VAL A O 1
ATOM 1209 N N . VAL A 1 149 ? -4.364 -11.557 0.574 1.00 85.44 149 VAL A N 1
ATOM 1210 C CA . VAL A 1 149 ? -4.221 -10.449 1.532 1.00 85.44 149 VAL A CA 1
ATOM 1211 C C . VAL A 1 149 ? -4.897 -10.821 2.849 1.00 85.44 149 VAL A C 1
ATOM 1213 O O . VAL A 1 149 ? -6.041 -11.270 2.869 1.00 85.44 149 VAL A O 1
ATOM 1216 N N . ASP A 1 150 ? -4.205 -10.622 3.971 1.00 86.94 150 ASP A N 1
ATOM 1217 C CA . ASP A 1 150 ? -4.769 -10.780 5.311 1.00 86.94 150 ASP A CA 1
ATOM 1218 C C . ASP A 1 150 ? -5.022 -9.404 5.940 1.00 86.94 150 ASP A C 1
ATOM 1220 O O . ASP A 1 150 ? -4.101 -8.609 6.145 1.00 86.94 150 ASP A O 1
ATOM 1224 N N . VAL A 1 151 ? -6.266 -9.149 6.342 1.00 90.12 151 VAL A N 1
ATOM 1225 C CA . VAL A 1 151 ? -6.655 -7.961 7.112 1.00 90.12 151 VAL A CA 1
ATOM 1226 C C . VAL A 1 151 ? -7.065 -8.396 8.509 1.00 90.12 151 VAL A C 1
ATOM 1228 O O . VAL A 1 151 ? -7.878 -9.299 8.679 1.00 90.12 151 VAL A O 1
ATOM 1231 N N . LYS A 1 152 ? -6.515 -7.756 9.535 1.00 91.25 152 LYS A N 1
ATOM 1232 C CA . LYS A 1 152 ? -6.851 -8.000 10.940 1.00 91.25 152 LYS A CA 1
ATOM 1233 C C . LYS A 1 152 ? -7.215 -6.688 11.599 1.00 91.25 152 LYS A C 1
ATOM 1235 O O . LYS A 1 152 ? -6.580 -5.668 11.340 1.00 91.25 152 LYS A O 1
ATOM 1240 N N . GLY A 1 153 ? -8.183 -6.716 12.497 1.00 92.88 153 GLY A N 1
ATOM 1241 C CA . GLY A 1 153 ? -8.538 -5.523 13.235 1.00 92.88 153 GLY A CA 1
ATOM 1242 C C . GLY A 1 153 ? -9.193 -5.802 14.568 1.00 92.88 153 GLY A C 1
ATOM 1243 O O . GLY A 1 153 ? -9.542 -6.934 14.910 1.00 92.88 153 GLY A O 1
ATOM 1244 N N . LEU A 1 154 ? -9.290 -4.724 15.328 1.00 94.19 154 LEU A N 1
ATOM 1245 C CA . LEU A 1 154 ? -9.923 -4.664 16.628 1.00 94.19 154 LEU A CA 1
ATOM 1246 C C . LEU A 1 154 ? -10.746 -3.385 16.678 1.00 94.19 154 LEU A C 1
ATOM 1248 O O . LEU A 1 154 ? -10.224 -2.309 16.395 1.00 94.19 154 LEU A O 1
ATOM 1252 N N . ASP A 1 155 ? -12.005 -3.498 17.067 1.00 95.62 155 ASP A N 1
ATOM 1253 C CA . ASP A 1 155 ? -12.872 -2.370 17.374 1.00 95.62 155 ASP A CA 1
ATOM 1254 C C . ASP A 1 155 ? -13.343 -2.485 18.823 1.00 95.62 155 ASP A C 1
ATOM 1256 O O . ASP A 1 155 ? -13.752 -3.546 19.283 1.00 95.62 155 ASP A O 1
ATOM 1260 N N . ALA A 1 156 ? -13.219 -1.409 19.584 1.00 96.06 156 ALA A N 1
ATOM 1261 C CA . ALA A 1 156 ? -13.621 -1.362 20.973 1.00 96.06 156 ALA A CA 1
ATOM 1262 C C . ALA A 1 156 ? -14.352 -0.056 21.251 1.00 96.06 156 ALA A C 1
ATOM 1264 O O . ALA A 1 156 ? -13.906 1.029 20.871 1.00 96.06 156 ALA A O 1
ATOM 1265 N N . SER A 1 157 ? -15.450 -0.145 21.992 1.00 96.62 157 SER A N 1
ATOM 1266 C CA . SER A 1 157 ? -16.157 1.033 22.479 1.00 96.62 157 SER A CA 1
ATOM 1267 C C . SER A 1 157 ? -16.436 0.931 23.967 1.00 96.62 157 SER A C 1
ATOM 1269 O O . SER A 1 157 ? -16.686 -0.149 24.503 1.00 96.62 157 SER A O 1
ATOM 1271 N N . ILE A 1 158 ? -16.375 2.066 24.654 1.00 96.25 158 ILE A N 1
ATOM 1272 C CA . ILE A 1 158 ? -16.707 2.188 26.067 1.00 96.25 158 ILE A CA 1
ATOM 1273 C C . ILE A 1 158 ? -17.572 3.427 26.249 1.00 96.25 158 ILE A C 1
ATOM 1275 O O . ILE A 1 158 ? -17.146 4.544 25.974 1.00 96.25 158 ILE A O 1
ATOM 1279 N N . THR A 1 159 ? -18.755 3.224 26.815 1.00 95.00 159 THR A N 1
ATOM 1280 C CA . THR A 1 159 ? -19.627 4.286 27.309 1.00 95.00 159 THR A CA 1
ATOM 1281 C C . THR A 1 159 ? -19.559 4.323 28.832 1.00 95.00 159 THR A C 1
ATOM 1283 O O . THR A 1 159 ? -19.857 3.331 29.506 1.00 95.00 159 THR A O 1
ATOM 1286 N N .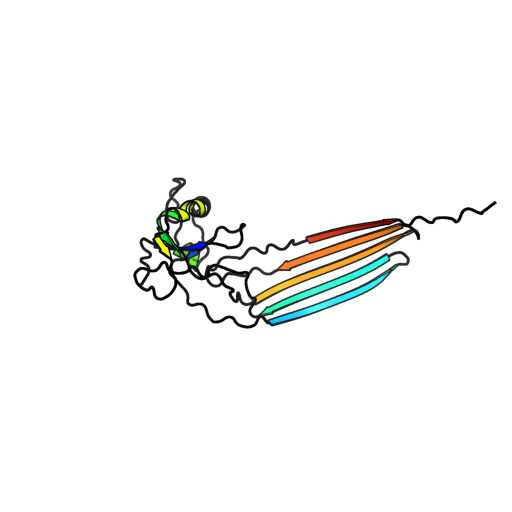 TYR A 1 160 ? -19.209 5.480 29.390 1.00 93.56 160 TYR A N 1
ATOM 1287 C CA . TYR A 1 160 ? -19.199 5.771 30.820 1.00 93.56 160 TYR A CA 1
ATOM 1288 C C . TYR A 1 160 ? -20.290 6.788 31.180 1.00 93.56 160 TYR A C 1
ATOM 1290 O O . TYR A 1 160 ? -20.289 7.933 30.729 1.00 93.56 160 TYR A O 1
ATOM 1298 N N . PHE A 1 161 ? -21.212 6.393 32.053 1.00 92.69 161 PHE A N 1
ATOM 1299 C CA . PHE A 1 161 ? -22.246 7.263 32.606 1.00 92.69 161 PHE A CA 1
ATOM 1300 C C . PHE A 1 161 ? -21.727 7.932 33.881 1.00 92.69 161 PHE A C 1
ATOM 1302 O O . PHE A 1 161 ? -21.737 7.328 34.958 1.00 92.69 161 PHE A O 1
ATOM 1309 N N . ILE A 1 162 ? -21.295 9.192 33.774 1.00 87.69 162 ILE A N 1
ATOM 1310 C CA . ILE A 1 162 ? -20.850 9.981 34.930 1.00 87.69 162 ILE A CA 1
ATOM 1311 C C . ILE A 1 162 ? -22.048 10.173 35.872 1.00 87.69 162 ILE A C 1
ATOM 1313 O O . ILE A 1 162 ? -22.013 9.711 37.020 1.00 87.69 162 ILE A O 1
ATOM 1317 N N . ASN A 1 163 ? -23.129 10.752 35.327 1.00 85.81 163 ASN A N 1
ATOM 1318 C CA . ASN A 1 163 ? -24.414 11.036 35.976 1.00 85.81 163 ASN A CA 1
ATOM 1319 C C . ASN A 1 163 ? -25.584 10.725 35.015 1.00 85.81 163 ASN A C 1
ATOM 1321 O O . ASN A 1 163 ? -25.369 10.464 33.836 1.00 85.81 163 ASN A O 1
ATOM 1325 N N . ARG A 1 164 ? -26.844 10.808 35.480 1.00 81.56 164 ARG A N 1
ATOM 1326 C CA . ARG A 1 164 ? -28.040 10.604 34.621 1.00 81.56 164 ARG A CA 1
ATOM 1327 C C . ARG A 1 164 ? -28.120 11.569 33.429 1.00 81.56 164 ARG A C 1
ATOM 1329 O O . ARG A 1 164 ? -28.780 11.261 32.446 1.00 81.56 164 ARG A O 1
ATOM 1336 N N . SER A 1 165 ? -27.473 12.723 33.541 1.00 85.06 165 SER A N 1
ATOM 1337 C CA . SER A 1 165 ? -27.447 13.787 32.541 1.00 85.06 165 SER A CA 1
ATOM 1338 C C . SER A 1 165 ? -26.122 13.898 31.789 1.00 85.06 165 SER A C 1
ATOM 1340 O O . SER A 1 165 ? -26.040 14.714 30.883 1.00 85.06 165 SER A O 1
ATOM 1342 N N . LEU A 1 166 ? -25.086 13.135 32.152 1.00 88.19 166 LEU A N 1
ATOM 1343 C CA . LEU A 1 166 ? -23.749 13.274 31.572 1.00 88.19 166 LEU A CA 1
ATOM 1344 C C . LEU A 1 166 ? -23.163 11.897 31.258 1.00 88.19 166 LEU A C 1
ATOM 1346 O O . LEU A 1 166 ? -22.920 11.104 32.175 1.00 88.19 166 LEU A O 1
ATOM 1350 N N . SER A 1 167 ? -22.902 11.641 29.977 1.00 90.06 167 SER A N 1
ATOM 1351 C CA . SER A 1 167 ? -22.207 10.442 29.508 1.00 90.06 167 SER A CA 1
ATOM 1352 C C . SER A 1 167 ? -20.981 10.791 28.672 1.00 90.06 167 SER A C 1
ATOM 1354 O O . SER A 1 167 ? -20.887 11.858 28.064 1.00 90.06 167 SER A O 1
ATOM 1356 N N . PHE A 1 168 ? -20.045 9.857 28.665 1.00 94.56 168 PHE A N 1
ATOM 1357 C CA . PHE A 1 168 ? -18.806 9.888 27.914 1.00 94.56 168 PHE A CA 1
ATOM 1358 C C . PHE A 1 168 ? -18.734 8.627 27.061 1.00 94.56 168 PHE A C 1
ATOM 1360 O O . PHE A 1 168 ? -18.946 7.540 27.590 1.00 94.56 168 PHE A O 1
ATOM 1367 N N . ASP A 1 169 ? -18.422 8.766 25.780 1.00 94.56 169 ASP A 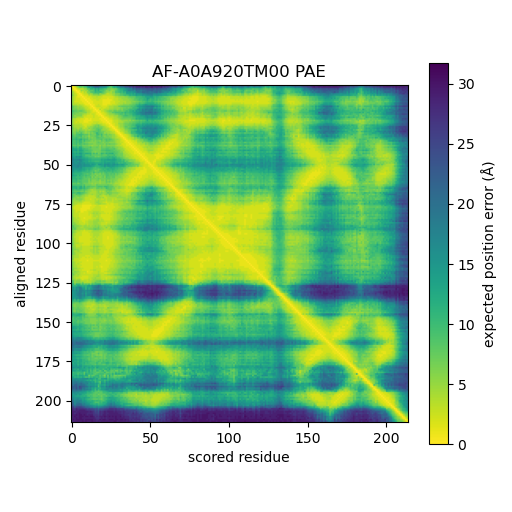N 1
ATOM 1368 C CA . ASP A 1 169 ? -18.226 7.652 24.860 1.00 94.56 169 ASP A CA 1
ATOM 1369 C C . ASP A 1 169 ? -16.811 7.720 24.278 1.00 94.56 169 ASP A C 1
ATOM 1371 O O . ASP A 1 169 ? -16.371 8.760 23.782 1.00 94.56 169 ASP A O 1
ATOM 1375 N N . LEU A 1 170 ? -16.104 6.598 24.341 1.00 95.31 170 LEU A N 1
ATOM 1376 C CA . LEU A 1 170 ? -14.787 6.387 23.758 1.00 95.31 170 LEU A CA 1
ATOM 1377 C C . LEU A 1 170 ? -14.889 5.249 22.747 1.00 95.31 170 LEU A C 1
ATOM 1379 O O . LEU A 1 170 ? -15.319 4.153 23.097 1.00 95.31 170 LEU A O 1
ATOM 1383 N N . HIS A 1 171 ? -14.442 5.498 21.524 1.00 96.00 171 HIS A N 1
ATOM 1384 C CA . HIS A 1 171 ? -14.286 4.496 20.477 1.00 96.00 171 HIS A CA 1
ATOM 1385 C C . HIS A 1 171 ? -12.812 4.382 20.101 1.00 96.00 171 HIS A C 1
ATOM 1387 O O . HIS A 1 171 ? -12.135 5.393 19.900 1.00 96.00 171 HIS A O 1
ATOM 1393 N N . TYR A 1 172 ? -12.329 3.154 19.991 1.00 94.88 172 TYR A N 1
ATOM 1394 C CA . TYR A 1 172 ? -10.972 2.811 19.602 1.00 94.88 172 TYR A CA 1
ATOM 1395 C C . TYR A 1 172 ? -11.021 1.738 18.516 1.00 94.88 172 TYR A C 1
ATOM 1397 O O . TYR A 1 172 ? -11.634 0.696 18.705 1.00 94.88 172 TYR A O 1
ATOM 1405 N N . SER A 1 173 ? -10.352 1.976 17.395 1.00 93.31 173 SER A N 1
ATOM 1406 C CA . SER A 1 173 ? -10.286 1.045 16.270 1.00 93.31 173 SER A CA 1
ATOM 1407 C C . SER A 1 173 ? -8.831 0.894 15.833 1.00 93.31 173 SER A C 1
ATOM 1409 O O . SER A 1 173 ? -8.126 1.891 15.652 1.00 93.31 173 SER A O 1
ATOM 1411 N N . TYR A 1 174 ? -8.378 -0.346 15.680 1.00 91.62 174 TYR A N 1
ATOM 1412 C CA . TYR A 1 174 ? -7.056 -0.716 15.191 1.00 91.62 174 TYR A CA 1
ATOM 1413 C C . TYR A 1 174 ? -7.190 -1.605 13.956 1.00 91.62 174 TYR A C 1
ATOM 1415 O O . TYR A 1 174 ? -7.985 -2.544 13.944 1.00 91.62 174 TYR A O 1
ATOM 1423 N N . LEU A 1 175 ? -6.389 -1.326 12.930 1.00 89.69 175 LEU A N 1
ATOM 1424 C CA . LEU A 1 175 ? -6.377 -2.067 11.674 1.00 89.69 175 LEU A CA 1
ATOM 1425 C C . LEU A 1 175 ? -4.939 -2.384 11.264 1.00 89.69 175 LEU A C 1
ATOM 1427 O O . LEU A 1 175 ? -4.075 -1.506 11.238 1.00 89.69 175 LEU A O 1
ATOM 1431 N N . ASN A 1 176 ? -4.702 -3.639 10.901 1.00 84.81 176 ASN A N 1
ATOM 1432 C CA . ASN A 1 176 ? -3.448 -4.111 10.343 1.00 84.81 176 ASN A CA 1
ATOM 1433 C C . ASN A 1 176 ? -3.716 -4.917 9.068 1.00 84.81 176 ASN A C 1
ATOM 1435 O O . ASN A 1 176 ? -4.591 -5.780 9.047 1.00 84.81 176 ASN A O 1
ATOM 1439 N N . ILE A 1 177 ? -2.953 -4.644 8.018 1.00 81.44 177 ILE A N 1
ATOM 1440 C CA . ILE A 1 177 ? -3.079 -5.277 6.703 1.00 81.44 177 ILE A CA 1
ATOM 1441 C C . ILE A 1 177 ? -1.705 -5.849 6.367 1.00 81.44 177 ILE A C 1
ATOM 1443 O O . ILE A 1 177 ? -0.705 -5.162 6.578 1.00 81.44 177 ILE A O 1
ATOM 1447 N N . SER A 1 178 ? -1.641 -7.099 5.910 1.00 76.69 178 SER A N 1
ATOM 1448 C CA . SER A 1 178 ? -0.388 -7.685 5.426 1.00 76.69 178 SER A CA 1
ATOM 1449 C C . SER A 1 178 ? 0.130 -6.923 4.209 1.00 76.69 178 SER A C 1
ATOM 1451 O O . SER A 1 178 ? -0.668 -6.469 3.393 1.00 76.69 178 SER A O 1
ATOM 1453 N N . ASP A 1 179 ? 1.450 -6.832 4.054 1.00 68.75 179 ASP A N 1
ATOM 1454 C CA . ASP A 1 179 ? 2.043 -6.325 2.815 1.00 68.75 179 ASP A CA 1
ATOM 1455 C C . ASP A 1 179 ? 1.591 -7.191 1.627 1.00 68.75 179 ASP A C 1
ATOM 1457 O O . ASP A 1 179 ? 1.475 -8.414 1.747 1.00 68.75 179 ASP A O 1
ATOM 1461 N N . PHE A 1 180 ? 1.354 -6.554 0.485 1.00 69.19 180 PHE A N 1
ATOM 1462 C CA . PHE A 1 180 ? 1.042 -7.212 -0.779 1.00 69.19 180 PHE A CA 1
ATOM 1463 C C . PHE A 1 180 ? 1.863 -6.584 -1.904 1.00 69.19 180 PHE A C 1
ATOM 1465 O O . PHE A 1 180 ? 2.191 -5.395 -1.864 1.00 69.19 180 PHE A O 1
ATOM 1472 N N . LEU A 1 181 ? 2.237 -7.410 -2.879 1.00 65.06 181 LEU A N 1
ATOM 1473 C CA . LEU A 1 181 ? 3.060 -7.011 -4.017 1.00 65.06 181 LEU A CA 1
ATOM 1474 C C . LEU A 1 181 ? 2.187 -6.880 -5.260 1.00 65.06 181 LEU A C 1
ATOM 1476 O O . LEU A 1 181 ? 1.317 -7.716 -5.506 1.00 65.06 181 LEU A O 1
ATOM 1480 N N . ASN A 1 182 ? 2.441 -5.846 -6.056 1.00 64.25 182 ASN A N 1
ATOM 1481 C CA . ASN A 1 182 ? 1.836 -5.716 -7.371 1.00 64.25 182 ASN A CA 1
ATOM 1482 C C . ASN A 1 182 ? 2.413 -6.808 -8.302 1.00 64.25 182 ASN A C 1
ATOM 1484 O O . ASN A 1 182 ? 3.631 -6.863 -8.483 1.00 64.25 182 ASN A O 1
ATOM 1488 N N . PRO A 1 183 ? 1.584 -7.664 -8.927 1.00 60.69 183 PRO A N 1
ATOM 1489 C CA . PRO A 1 183 ? 2.057 -8.768 -9.765 1.00 60.69 183 PRO A CA 1
ATOM 1490 C C . PRO A 1 183 ? 2.780 -8.313 -11.046 1.00 60.69 183 PRO A C 1
ATOM 1492 O O . PRO A 1 183 ? 3.551 -9.085 -11.621 1.00 60.69 183 PRO A O 1
ATOM 1495 N N . ILE A 1 184 ? 2.557 -7.074 -11.499 1.00 61.00 184 ILE A N 1
ATOM 1496 C CA . ILE A 1 184 ? 3.213 -6.511 -12.687 1.00 61.00 184 ILE A CA 1
ATOM 1497 C C . ILE A 1 184 ? 4.588 -5.949 -12.336 1.00 61.00 184 ILE A C 1
ATOM 1499 O O . ILE A 1 184 ? 5.564 -6.213 -13.038 1.00 61.00 184 ILE A O 1
ATOM 1503 N N . THR A 1 185 ? 4.659 -5.163 -11.265 1.00 59.47 185 THR A N 1
ATOM 1504 C CA . THR A 1 185 ? 5.820 -4.316 -10.954 1.00 59.47 185 THR A CA 1
ATOM 1505 C C . THR A 1 185 ? 6.650 -4.837 -9.787 1.00 59.47 185 THR A C 1
ATOM 1507 O O . THR A 1 185 ? 7.678 -4.253 -9.480 1.00 59.47 185 THR A O 1
ATOM 1510 N N . ASN A 1 186 ? 6.193 -5.900 -9.115 1.00 66.00 186 ASN A N 1
ATOM 1511 C CA . ASN A 1 186 ? 6.812 -6.496 -7.926 1.00 66.00 186 ASN A CA 1
ATOM 1512 C C . ASN A 1 186 ? 7.042 -5.508 -6.765 1.00 66.00 186 ASN A C 1
ATOM 1514 O O . ASN A 1 186 ? 7.782 -5.780 -5.823 1.00 66.00 186 ASN A O 1
ATOM 1518 N N . SER A 1 187 ? 6.380 -4.356 -6.815 1.00 60.41 187 SER A N 1
ATOM 1519 C CA . SER A 1 187 ? 6.504 -3.305 -5.822 1.00 60.41 187 SER A CA 1
ATOM 1520 C C . SER A 1 187 ? 5.439 -3.447 -4.741 1.00 60.41 187 SER A C 1
ATOM 1522 O O . SER A 1 187 ? 4.323 -3.921 -4.987 1.00 60.41 187 SER A O 1
ATOM 1524 N N . LYS A 1 188 ? 5.779 -3.031 -3.518 1.00 62.50 188 LYS A N 1
ATOM 1525 C CA . LYS A 1 188 ? 4.813 -2.958 -2.418 1.00 62.50 188 LYS A CA 1
ATOM 1526 C C . LYS A 1 188 ? 3.823 -1.834 -2.693 1.00 62.50 188 LYS A C 1
ATOM 1528 O O . LYS A 1 188 ? 4.228 -0.682 -2.822 1.00 62.50 188 LYS A O 1
ATOM 1533 N N . ASP A 1 189 ? 2.534 -2.151 -2.723 1.00 63.09 189 ASP A N 1
ATOM 1534 C CA . ASP A 1 189 ? 1.499 -1.116 -2.735 1.00 63.09 189 ASP A CA 1
ATOM 1535 C C . ASP A 1 189 ? 1.279 -0.641 -1.280 1.00 63.09 189 ASP A C 1
ATOM 1537 O O . ASP A 1 189 ? 0.970 -1.448 -0.392 1.00 63.09 189 ASP A O 1
ATOM 1541 N N . PRO A 1 190 ? 1.524 0.643 -0.971 1.00 54.03 190 PRO A N 1
ATOM 1542 C CA . PRO A 1 190 ? 1.422 1.169 0.376 1.00 54.03 190 PRO A CA 1
ATOM 1543 C C . PRO A 1 190 ? -0.016 1.086 0.896 1.00 54.03 190 PRO A C 1
ATOM 1545 O O . PRO A 1 190 ? -0.946 1.707 0.381 1.00 54.03 190 PRO A O 1
ATOM 1548 N N . SER A 1 191 ? -0.191 0.382 2.017 1.00 55.16 191 SER A N 1
ATOM 1549 C CA . SER A 1 191 ? -1.456 0.375 2.749 1.00 55.16 191 SER A CA 1
ATOM 1550 C C . SER A 1 191 ? -1.786 1.783 3.264 1.00 55.16 191 SER A C 1
ATOM 1552 O O . SER A 1 191 ? -1.259 2.248 4.274 1.00 55.16 191 SER A O 1
ATOM 1554 N N . MET A 1 192 ? -2.689 2.479 2.568 1.00 55.09 192 MET A N 1
ATOM 1555 C CA . MET A 1 192 ? -3.129 3.845 2.896 1.00 55.09 192 MET A CA 1
ATOM 1556 C C . MET A 1 192 ? -4.065 3.944 4.117 1.00 55.09 192 MET A C 1
ATOM 1558 O O . MET A 1 192 ? -4.592 5.022 4.402 1.00 55.09 192 MET A O 1
ATOM 1562 N N . HIS A 1 193 ? -4.311 2.852 4.842 1.00 62.97 193 HIS A N 1
ATOM 1563 C CA . HIS A 1 193 ? -5.326 2.827 5.892 1.00 62.97 193 HIS A CA 1
ATOM 1564 C C . HIS A 1 193 ? -4.738 3.275 7.241 1.00 62.97 193 HIS A C 1
ATOM 1566 O O . HIS A 1 193 ? -3.679 2.785 7.643 1.00 62.97 193 HIS A O 1
ATOM 1572 N N . PRO A 1 194 ? -5.406 4.180 7.985 1.00 58.38 194 PRO A N 1
ATOM 1573 C CA . PRO A 1 194 ? -4.930 4.585 9.301 1.00 58.38 194 PRO A CA 1
ATOM 1574 C C . PRO A 1 194 ? -4.927 3.376 10.239 1.00 58.38 194 PRO A C 1
ATOM 1576 O O . PRO A 1 194 ? -5.972 2.772 10.484 1.00 58.38 194 PRO A O 1
ATOM 1579 N N . LYS A 1 195 ? -3.748 3.047 10.782 1.00 80.81 195 LYS A N 1
ATOM 1580 C CA . LYS A 1 195 ? -3.565 1.894 11.678 1.00 80.81 195 LYS A CA 1
ATOM 1581 C C . LYS A 1 195 ? -4.372 2.022 12.969 1.00 80.81 195 LYS A C 1
ATOM 1583 O O . LYS A 1 195 ? -4.769 1.014 13.536 1.00 80.81 195 LYS A O 1
ATOM 1588 N N . ILE A 1 196 ? -4.597 3.249 13.442 1.00 86.00 196 ILE A N 1
ATOM 1589 C CA . ILE A 1 196 ? -5.320 3.549 14.682 1.00 86.00 196 ILE A CA 1
ATOM 1590 C C . ILE A 1 196 ? -6.299 4.694 14.425 1.00 86.00 196 ILE A C 1
ATOM 1592 O O . ILE A 1 196 ? -5.936 5.707 13.825 1.00 86.00 196 ILE A O 1
ATOM 1596 N N . ARG A 1 197 ? -7.524 4.559 14.933 1.00 90.25 197 ARG A N 1
ATOM 1597 C CA . ARG A 1 197 ? -8.516 5.634 15.022 1.00 90.25 197 ARG A CA 1
ATOM 1598 C C . ARG A 1 197 ? -9.086 5.684 16.431 1.00 90.25 197 ARG A C 1
ATOM 1600 O O . ARG A 1 197 ? -9.460 4.657 16.988 1.00 90.25 197 ARG A O 1
ATOM 1607 N N . VAL A 1 198 ? -9.169 6.888 16.990 1.00 91.69 198 VAL A N 1
ATOM 1608 C CA . VAL A 1 198 ? -9.753 7.136 18.312 1.00 91.69 198 VAL A CA 1
ATOM 1609 C C . VAL A 1 198 ? -10.795 8.236 18.180 1.00 91.69 198 VAL A C 1
ATOM 1611 O O . VAL A 1 198 ? -10.509 9.278 17.594 1.00 91.69 198 VAL A O 1
ATOM 1614 N N . ALA A 1 199 ? -11.991 8.015 18.721 1.00 92.06 199 ALA A N 1
ATOM 1615 C CA . ALA A 1 199 ? -13.051 9.015 18.762 1.00 92.06 199 ALA A CA 1
ATOM 1616 C C . ALA A 1 199 ? -13.607 9.162 20.181 1.00 92.06 199 ALA A C 1
ATOM 1618 O O . ALA A 1 199 ? -13.787 8.183 20.903 1.00 92.06 199 ALA A O 1
ATOM 1619 N N . LEU A 1 200 ? -13.873 10.408 20.569 1.00 93.75 200 LEU A N 1
ATOM 1620 C CA . LEU A 1 200 ? -14.364 10.793 21.889 1.00 93.75 200 LEU A CA 1
ATOM 1621 C C . LEU A 1 200 ? -15.648 11.602 21.728 1.00 93.75 200 LEU A C 1
ATOM 1623 O O . LEU A 1 200 ? -15.696 12.526 20.915 1.00 93.75 200 LEU A O 1
ATOM 1627 N N . LYS A 1 201 ? -16.672 11.293 22.522 1.00 93.12 201 LYS A N 1
ATOM 1628 C CA . LYS A 1 201 ? -17.938 12.028 22.535 1.00 93.12 201 LYS A CA 1
ATOM 1629 C C . LYS A 1 201 ? -18.402 12.282 23.964 1.00 93.12 201 LYS A C 1
ATOM 1631 O O . LYS A 1 201 ? -18.303 11.421 24.833 1.00 93.12 201 LYS A O 1
ATOM 1636 N N . PHE A 1 202 ? -18.933 13.478 24.193 1.00 90.12 202 PHE A N 1
ATOM 1637 C CA . PHE A 1 202 ? -19.524 13.888 25.462 1.00 90.12 202 PHE A CA 1
ATOM 1638 C C . PHE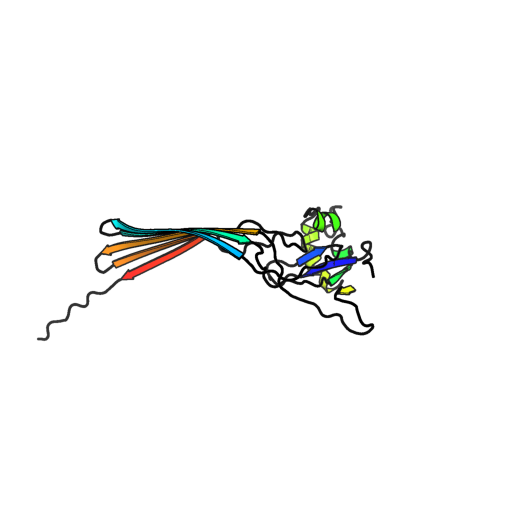 A 1 202 ? -20.988 14.248 25.228 1.00 90.12 202 PHE A C 1
ATOM 1640 O O . PHE A 1 202 ? -21.285 15.064 24.356 1.00 90.12 202 PHE A O 1
ATOM 1647 N N . ASN A 1 203 ? -21.897 13.667 26.010 1.00 87.00 203 ASN A N 1
ATOM 1648 C CA . ASN A 1 203 ? -23.322 13.982 25.934 1.00 87.00 203 ASN A CA 1
ATOM 1649 C C . ASN A 1 203 ? -23.780 14.604 27.251 1.00 87.00 203 ASN A C 1
ATOM 1651 O O . ASN A 1 203 ? -23.586 14.015 28.316 1.00 87.00 203 ASN A O 1
ATOM 1655 N N . MET A 1 204 ? -24.418 15.771 27.166 1.00 85.06 204 MET A N 1
ATOM 1656 C CA . MET A 1 204 ? -25.002 16.486 28.299 1.00 85.06 204 MET A CA 1
ATOM 1657 C C . MET A 1 204 ? -26.488 16.726 28.048 1.00 85.06 204 MET A C 1
ATOM 1659 O O . MET A 1 204 ? -26.852 17.475 27.147 1.00 85.06 204 MET A O 1
ATOM 1663 N N . ASN A 1 205 ? -27.347 16.129 28.869 1.00 79.12 205 ASN A N 1
ATOM 1664 C CA . ASN A 1 205 ? -28.787 16.355 28.828 1.00 79.12 205 ASN A CA 1
ATOM 1665 C C . ASN A 1 205 ? -29.178 17.369 29.908 1.00 79.12 205 ASN A C 1
ATOM 1667 O O . ASN A 1 205 ? -28.950 17.135 31.097 1.00 79.12 205 ASN A O 1
ATOM 1671 N N . GLN A 1 206 ? -29.795 18.484 29.514 1.00 71.50 206 GLN A N 1
ATOM 1672 C CA . GLN A 1 206 ? -30.377 19.428 30.467 1.00 71.50 206 GLN A CA 1
ATOM 1673 C C . GLN A 1 206 ? -31.705 18.882 31.003 1.00 71.50 206 GLN A C 1
ATOM 1675 O O . GLN A 1 206 ? -32.596 18.519 30.238 1.00 71.50 206 GLN A O 1
ATOM 1680 N N . VAL A 1 207 ? -31.847 18.834 32.329 1.00 60.56 207 VAL A N 1
ATOM 1681 C CA . VAL A 1 207 ? -33.141 18.587 32.973 1.00 60.56 207 VAL A CA 1
ATOM 1682 C C . VAL A 1 207 ? -33.870 19.926 33.021 1.00 60.56 207 VAL A C 1
ATOM 1684 O O . VAL A 1 207 ? -33.581 20.759 33.876 1.00 60.56 207 VAL A O 1
ATOM 1687 N N . ILE A 1 208 ? -34.777 20.163 32.073 1.00 57.97 208 ILE A N 1
ATOM 1688 C CA . ILE A 1 208 ? -35.673 21.321 32.124 1.00 57.97 208 ILE A CA 1
ATOM 1689 C C . ILE A 1 208 ? -36.739 20.993 33.171 1.00 57.97 208 ILE A C 1
ATOM 1691 O O . ILE A 1 208 ? -37.635 20.187 32.923 1.00 57.97 208 ILE A O 1
ATOM 1695 N N . ASN A 1 209 ? -36.620 21.575 34.363 1.00 57.06 209 ASN A N 1
ATOM 1696 C CA . ASN A 1 209 ? -37.709 21.538 35.332 1.00 57.06 209 ASN A CA 1
ATOM 1697 C C . ASN A 1 209 ? -38.873 22.365 34.762 1.00 57.06 209 ASN A C 1
ATOM 1699 O O . ASN A 1 209 ? -38.648 23.530 34.423 1.00 57.06 209 ASN A O 1
ATOM 1703 N N . PRO A 1 210 ? -40.098 21.821 34.653 1.00 57.22 210 PRO A N 1
ATOM 1704 C CA . PRO A 1 210 ? -41.248 22.644 34.316 1.00 57.22 210 PRO A CA 1
ATOM 1705 C C . PRO A 1 210 ? -41.430 23.685 35.427 1.00 57.22 210 PRO A C 1
ATOM 1707 O O . PRO A 1 210 ? -41.586 23.338 36.599 1.00 57.22 210 PRO A O 1
ATOM 1710 N N . THR A 1 211 ? -41.356 24.967 35.073 1.00 63.62 211 THR A N 1
ATOM 1711 C CA . THR A 1 211 ? -41.702 26.068 35.976 1.00 63.62 211 THR A CA 1
ATOM 1712 C C . THR A 1 211 ? -43.161 25.914 36.412 1.00 63.62 211 THR A C 1
ATOM 1714 O O . THR A 1 211 ? -44.014 25.705 35.544 1.00 63.62 211 THR A O 1
ATOM 1717 N N . PRO A 1 212 ? -43.482 26.011 37.715 1.00 58.53 212 PRO A N 1
ATOM 1718 C CA . PRO A 1 212 ? -44.868 26.031 38.146 1.00 58.53 212 PRO A CA 1
ATOM 1719 C C . PRO A 1 212 ? -45.527 27.299 37.601 1.00 58.53 212 PRO A C 1
ATOM 1721 O O . PRO A 1 212 ? -45.032 28.405 37.818 1.00 58.53 212 PRO A O 1
ATOM 1724 N N . PHE A 1 213 ? -46.618 27.124 36.859 1.00 60.88 213 PHE A N 1
ATOM 1725 C CA . PHE A 1 213 ? -47.504 28.221 36.489 1.00 60.88 213 PHE A CA 1
ATOM 1726 C C . PHE A 1 213 ? -48.144 28.754 37.779 1.00 60.88 213 PHE A C 1
ATOM 1728 O O . PHE A 1 213 ? -48.825 28.000 38.477 1.00 60.88 213 PHE A O 1
ATOM 1735 N N . HIS A 1 214 ? -47.862 30.015 38.107 1.00 59.16 214 HIS A N 1
ATOM 1736 C CA . HIS A 1 214 ? -48.584 30.787 39.118 1.00 59.16 214 HIS A CA 1
ATOM 1737 C C . HIS A 1 214 ? -49.708 31.578 38.458 1.00 59.16 214 HIS A C 1
ATOM 1739 O O . HIS A 1 214 ? -49.472 32.098 37.343 1.00 59.16 214 HIS A O 1
#

Nearest PDB structures (foldseek):
  6z37-assembly1_A  TM=6.363E-01  e=2.123E-01  Pseudomonas putida
  2x4m-assembly2_B  TM=1.884E-01  e=9.580E-01  Yersinia pestis
  5o67-assembly1_B  TM=1.932E-01  e=8.151E-01  Pseudomonas sp. UK4
  5o65-assembly1_C  TM=1.675E-01  e=8.602E-01  Pseudomonas sp. UK4
  5o67-assembly1_C  TM=1.436E-01  e=1.188E+00  Pseudomonas sp. UK4

Secondary structure (DSSP, 8-state):
----TTTEEEEEE-SSTT--EEEESS--PPPPPPPPEEEEEEEEEEEEEETTEEEEEEEEEEEEEEEEPSPEE-SPEEEEGGGTSS-SSSSS----HHHHHHH---S-HHHHHHHHHHGGGGEEEE--SSPPTTSPPPPPEE--EEEEEEEEEEEEEEEEEEETTEEEEEEEEEEEE---B-TTT-PBPP--S-SEEEEEEEEE----PPPPP-